Protein AF-0000000074029500 (afdb_homodimer)

Secondary structure (DSSP, 8-state):
-HHHHHHHHHHHHHHHHHHH-S-EEEEEEETTEEEEEEE--EEETTEEEEEE-SSSHHHHHHHH--EEEEEEEEEEEEE--SSGGG-EEEEEEEEEEEEEEEE-SHHHHHHHHHHHHHHHHS-S-----HHHHHH-EEEEEEEEEEEEEE-/-HHHHHHHHHHHHHHHHHHH-S-EEEEEEETTEEEEEEE--EEETTEEEEEE-SSSHHHHHHHH--EEEEEEEEEEEEE--SSGGG-EEEEEEEEEEEEEEEE-SHHHHHHHHHHHHHHHHS-------HHHHHH-EEEEEEEEEEEEEE-

Structure (mmCIF, N/CA/C/O backbone):
data_AF-0000000074029500-model_v1
#
loop_
_entity.id
_entity.type
_entity.pdbx_description
1 polymer "Nitroimidazol reductase NimA, pyridoxamine 5'-phosphate oxidase superfamily"
#
loop_
_atom_site.group_PDB
_atom_site.id
_atom_site.type_symbol
_atom_site.label_atom_id
_atom_site.label_alt_id
_atom_site.label_comp_id
_atom_site.label_asym_id
_atom_site.label_entity_id
_atom_site.label_seq_id
_atom_site.pdbx_PDB_ins_code
_atom_site.Cartn_x
_atom_site.Cartn_y
_atom_site.Cartn_z
_atom_site.occupancy
_atom_site.B_iso_or_equiv
_atom_site.auth_seq_id
_atom_site.auth_comp_id
_atom_site.auth_asym_id
_atom_site.auth_atom_id
_atom_site.pdbx_PDB_model_num
ATOM 1 N N . MET A 1 1 ? -32.656 -2.104 10.242 1 46.16 1 MET A N 1
ATOM 2 C CA . MET A 1 1 ? -31.953 -2.264 11.516 1 46.16 1 MET A CA 1
ATOM 3 C C . MET A 1 1 ? -30.656 -3.047 11.328 1 46.16 1 MET A C 1
ATOM 5 O O . MET A 1 1 ? -29.594 -2.617 11.789 1 46.16 1 MET A O 1
ATOM 9 N N . ARG A 1 2 ? -30.578 -4.234 10.617 1 54.16 2 ARG A N 1
ATOM 10 C CA . ARG A 1 2 ? -29.438 -5.109 10.375 1 54.16 2 ARG A CA 1
ATOM 11 C C . ARG A 1 2 ? -28.391 -4.426 9.508 1 54.16 2 ARG A C 1
ATOM 13 O O . ARG A 1 2 ? -27.188 -4.496 9.789 1 54.16 2 ARG A O 1
ATOM 20 N N . ARG A 1 3 ? -28.953 -3.521 8.711 1 64.31 3 ARG A N 1
ATOM 21 C CA . ARG A 1 3 ? -28.047 -2.816 7.801 1 64.31 3 ARG A CA 1
ATOM 22 C C . ARG A 1 3 ? -27.312 -1.697 8.523 1 64.31 3 ARG A C 1
ATOM 24 O O . ARG A 1 3 ? -26.109 -1.501 8.312 1 64.31 3 ARG A O 1
ATOM 31 N N . LYS A 1 4 ? -28.047 -0.936 9.312 1 66.75 4 LYS A N 1
ATOM 32 C CA . LYS A 1 4 ? -27.438 0.149 10.078 1 66.75 4 LYS A CA 1
ATOM 33 C C . LYS A 1 4 ? -26.375 -0.385 11.039 1 66.75 4 LYS A C 1
ATOM 35 O O . 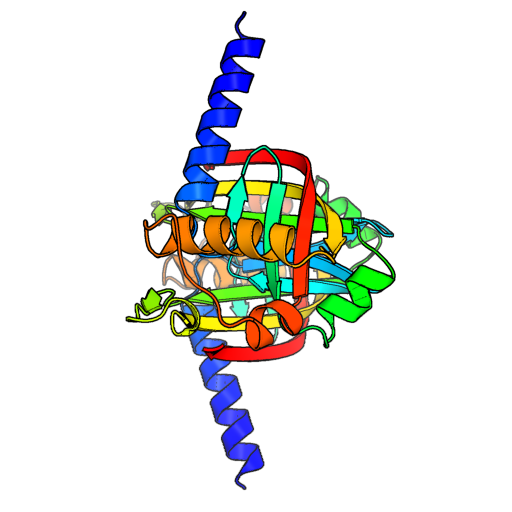LYS A 1 4 ? -25.328 0.225 11.219 1 66.75 4 LYS A O 1
ATOM 40 N N . ASP A 1 5 ? -26.766 -1.421 11.656 1 68.38 5 ASP A N 1
ATOM 41 C CA . ASP A 1 5 ? -25.828 -2.062 12.57 1 68.38 5 ASP A CA 1
ATOM 42 C C . ASP A 1 5 ? -24.562 -2.52 11.852 1 68.38 5 ASP A C 1
ATOM 44 O O . ASP A 1 5 ? -23.453 -2.387 12.375 1 68.38 5 ASP A O 1
ATOM 48 N N . ARG A 1 6 ? -24.766 -3.104 10.711 1 70.94 6 ARG A N 1
ATOM 49 C CA . ARG A 1 6 ? -23.625 -3.547 9.906 1 70.94 6 ARG A CA 1
ATOM 50 C C . ARG A 1 6 ? -22.75 -2.365 9.492 1 70.94 6 ARG A C 1
ATOM 52 O O . ARG A 1 6 ? -21.531 -2.459 9.508 1 70.94 6 ARG A O 1
ATOM 59 N N . GLU A 1 7 ? -23.406 -1.242 9.227 1 73.44 7 GLU A N 1
ATOM 60 C CA . GLU A 1 7 ? -22.672 -0.035 8.828 1 73.44 7 GLU A CA 1
ATOM 61 C C . GLU A 1 7 ? -21.891 0.541 10 1 73.44 7 GLU A C 1
ATOM 63 O O . GLU A 1 7 ? -20.766 1.009 9.82 1 73.44 7 GLU A O 1
ATOM 68 N N . LEU A 1 8 ? -22.562 0.587 11.102 1 74.31 8 LEU A N 1
ATOM 69 C CA . LEU A 1 8 ? -21.875 1.088 12.289 1 74.31 8 LEU A CA 1
ATOM 70 C C . LEU A 1 8 ? -20.688 0.193 12.656 1 74.31 8 LEU A C 1
ATOM 72 O O . LEU A 1 8 ? -19.641 0.685 13.055 1 74.31 8 LEU A O 1
ATOM 76 N N . LYS A 1 9 ? -20.938 -1.075 12.578 1 79.31 9 LYS A N 1
ATOM 77 C CA . LYS A 1 9 ? -19.859 -2.021 12.867 1 79.31 9 LYS A CA 1
ATOM 78 C C . LYS A 1 9 ? -18.703 -1.856 11.891 1 79.31 9 LYS A C 1
ATOM 80 O O . LYS A 1 9 ? -17.531 -1.907 12.281 1 79.31 9 LYS A O 1
ATOM 85 N N . GLU A 1 10 ? -19.125 -1.51 10.773 1 85.38 10 GLU A N 1
ATOM 86 C CA . GLU A 1 10 ? -18.078 -1.312 9.766 1 85.38 10 GLU A CA 1
ATOM 87 C C . GLU A 1 10 ? -17.312 -0.023 10.016 1 85.38 10 GLU A C 1
ATOM 89 O O . GLU A 1 10 ? -16.078 0.007 9.875 1 85.38 10 GLU A O 1
ATOM 94 N N . ALA A 1 11 ? -18.016 1.011 10.43 1 90 11 ALA A N 1
ATOM 95 C CA . ALA A 1 11 ? -17.359 2.281 10.727 1 90 11 ALA A CA 1
ATOM 96 C C . ALA A 1 11 ? -16.391 2.139 11.898 1 90 11 ALA A C 1
ATOM 98 O O . ALA A 1 11 ? -15.289 2.695 11.875 1 90 11 ALA A O 1
ATOM 99 N N . SER A 1 12 ? -16.828 1.436 12.875 1 93.06 12 SER A N 1
ATOM 100 C CA . SER A 1 12 ? -15.984 1.201 14.039 1 93.06 12 SER A CA 1
ATOM 101 C C . SER A 1 12 ? -14.75 0.384 13.672 1 93.06 12 SER A C 1
ATOM 103 O O . SER A 1 12 ? -13.648 0.645 14.172 1 93.06 12 SER A O 1
ATOM 105 N N . GLU A 1 13 ? -14.938 -0.573 12.859 1 94.88 13 GLU A N 1
ATOM 106 C CA . GLU A 1 13 ? -13.828 -1.41 12.406 1 94.88 13 GLU A CA 1
ATOM 107 C C . GLU A 1 13 ? -12.828 -0.604 11.586 1 94.88 13 GLU A C 1
ATOM 109 O O . GLU A 1 13 ? -11.617 -0.735 11.766 1 94.88 13 GLU A O 1
ATOM 114 N N . ILE A 1 14 ? -13.344 0.242 10.766 1 96.69 14 ILE A N 1
ATOM 115 C CA . ILE A 1 14 ? -12.5 1.099 9.938 1 96.69 14 ILE A CA 1
ATOM 116 C C . ILE A 1 14 ? -11.648 1.996 10.828 1 96.69 14 ILE A C 1
ATOM 118 O O . ILE A 1 14 ? -10.43 2.086 10.641 1 96.69 14 ILE A O 1
ATOM 122 N N . LYS A 1 15 ? -12.289 2.57 11.773 1 96.25 15 LYS A N 1
ATOM 123 C CA . LYS A 1 15 ? -11.562 3.445 12.695 1 96.25 15 LYS A CA 1
ATOM 124 C C . LYS A 1 15 ? -10.5 2.668 13.469 1 96.25 15 LYS A C 1
ATOM 126 O O . LYS A 1 15 ? -9.375 3.145 13.641 1 96.25 15 LYS A O 1
ATOM 131 N N . ALA A 1 16 ? -10.82 1.508 13.922 1 96.69 16 ALA A N 1
ATOM 132 C CA . ALA A 1 16 ? -9.891 0.684 14.688 1 96.69 16 ALA A CA 1
ATOM 133 C C . ALA A 1 16 ? -8.656 0.332 13.859 1 96.69 16 ALA A C 1
ATOM 135 O O . ALA A 1 16 ? -7.531 0.39 14.352 1 96.69 16 ALA A O 1
ATOM 136 N N . ILE A 1 17 ? -8.891 0.015 12.609 1 97.81 17 ILE A N 1
ATOM 137 C CA . ILE A 1 17 ? -7.789 -0.353 11.719 1 97.81 17 ILE A CA 1
ATOM 138 C C . ILE A 1 17 ? -6.906 0.864 11.461 1 97.81 17 ILE A C 1
ATOM 140 O O . ILE A 1 17 ? -5.68 0.781 11.562 1 97.81 17 ILE A O 1
ATOM 144 N N . LEU A 1 18 ? -7.539 2.006 11.172 1 97.94 18 LEU A N 1
ATOM 145 C CA . LEU A 1 18 ? -6.781 3.213 10.852 1 97.94 18 LEU A CA 1
ATOM 146 C C . LEU A 1 18 ? -6.027 3.721 12.078 1 97.94 18 LEU A C 1
ATOM 148 O O . LEU A 1 18 ? -4.93 4.27 11.953 1 97.94 18 LEU A O 1
ATOM 152 N N . ASP A 1 19 ? -6.586 3.516 13.25 1 96.31 19 ASP A N 1
ATOM 153 C CA . ASP A 1 19 ? -5.922 3.924 14.484 1 96.31 19 ASP A CA 1
ATOM 154 C C . ASP A 1 19 ? -4.695 3.059 14.758 1 96.31 19 ASP A C 1
ATOM 156 O O . ASP A 1 19 ? -3.68 3.553 15.25 1 96.31 19 ASP A O 1
ATOM 160 N N . LYS A 1 20 ? -4.77 1.853 14.414 1 96.69 20 LYS A N 1
ATOM 161 C CA . LYS A 1 20 ? -3.721 0.89 14.734 1 96.69 20 LYS A CA 1
ATOM 162 C C . LYS A 1 20 ? -2.631 0.887 13.672 1 96.69 20 LYS A C 1
ATOM 164 O O . LYS A 1 20 ? -1.46 0.646 13.977 1 96.69 20 LYS A O 1
ATOM 169 N N . ALA A 1 21 ? -2.975 1.138 12.445 1 97.75 21 ALA A N 1
ATOM 170 C CA . ALA A 1 21 ? -2.027 1.05 11.336 1 97.75 21 ALA A CA 1
ATOM 171 C C . ALA A 1 21 ? -0.92 2.09 11.477 1 97.75 21 ALA A C 1
ATOM 173 O O . ALA A 1 21 ? -1.19 3.26 11.758 1 97.75 21 ALA A O 1
ATOM 174 N N . MET A 1 22 ? 0.296 1.693 11.188 1 96.31 22 MET A N 1
ATOM 175 C CA . MET A 1 22 ? 1.436 2.598 11.312 1 96.31 22 MET A CA 1
ATOM 176 C C . MET A 1 22 ? 1.687 3.348 10.016 1 96.31 22 MET A C 1
ATOM 178 O O . MET A 1 22 ? 2.193 4.469 10.023 1 96.31 22 MET A O 1
ATOM 182 N N . ILE A 1 23 ? 1.336 2.656 8.93 1 97.44 23 ILE A N 1
ATOM 183 C CA . ILE A 1 23 ? 1.628 3.203 7.605 1 97.44 23 ILE A CA 1
ATOM 184 C C . ILE A 1 23 ? 0.37 3.162 6.742 1 97.44 23 ILE A C 1
ATOM 186 O O . ILE A 1 23 ? -0.41 2.209 6.812 1 97.44 23 ILE A O 1
ATOM 190 N N . LEU A 1 24 ? 0.138 4.191 6.039 1 98.56 24 LEU A N 1
ATOM 191 C CA . LEU A 1 24 ? -0.856 4.254 4.973 1 98.56 24 LEU A CA 1
ATOM 192 C C . LEU A 1 24 ? -0.185 4.324 3.605 1 98.56 24 LEU A C 1
ATOM 194 O O . LEU A 1 24 ? 0.738 5.117 3.402 1 98.56 24 LEU A O 1
ATOM 198 N N . ARG A 1 25 ? -0.537 3.469 2.705 1 98.75 25 ARG A N 1
ATOM 199 C CA . ARG A 1 25 ? -0.071 3.582 1.326 1 98.75 25 ARG A CA 1
ATOM 200 C C . ARG A 1 25 ? -1.071 4.352 0.471 1 98.75 25 ARG A C 1
ATOM 202 O O . ARG A 1 25 ? -2.273 4.086 0.522 1 98.75 25 ARG A O 1
ATOM 209 N N . ILE A 1 26 ? -0.576 5.277 -0.275 1 98.88 26 ILE A N 1
ATOM 210 C CA . ILE A 1 26 ? -1.457 5.965 -1.213 1 98.88 26 ILE A CA 1
ATOM 211 C C . ILE A 1 26 ? -1.043 5.633 -2.645 1 98.88 26 ILE A C 1
ATOM 213 O O . ILE A 1 26 ? 0.145 5.477 -2.934 1 98.88 26 ILE A O 1
ATOM 217 N N . ALA A 1 27 ? -1.992 5.5 -3.502 1 98.88 27 ALA A N 1
ATOM 218 C CA . ALA A 1 27 ? -1.797 5.297 -4.934 1 98.88 27 ALA A CA 1
ATOM 219 C C . ALA A 1 27 ? -2.291 6.5 -5.73 1 98.88 27 ALA A C 1
ATOM 221 O O . ALA A 1 27 ? -3.355 7.051 -5.438 1 98.88 27 ALA A O 1
ATOM 222 N N . LEU A 1 28 ? -1.512 6.922 -6.656 1 98.75 28 LEU A N 1
ATOM 223 C CA . LEU A 1 28 ? -1.795 8.031 -7.562 1 98.75 28 LEU A CA 1
ATOM 224 C C . LEU A 1 28 ? -1.673 7.582 -9.016 1 98.75 28 LEU A C 1
ATOM 226 O O . LEU A 1 28 ? -1.124 6.516 -9.297 1 98.75 28 LEU A O 1
ATOM 230 N N . CYS A 1 29 ? -2.25 8.391 -9.938 1 98.25 29 CYS A N 1
ATOM 231 C CA . CYS A 1 29 ? -2.117 8.117 -11.359 1 98.25 29 CYS A CA 1
ATOM 232 C C . CYS A 1 29 ? -1.302 9.203 -12.055 1 98.25 29 CYS A C 1
ATOM 234 O O . CYS A 1 29 ? -1.635 10.383 -11.969 1 98.25 29 CYS A O 1
ATOM 236 N N . ASP A 1 30 ? -0.21 8.828 -12.562 1 96.75 30 ASP A N 1
ATOM 237 C CA . ASP A 1 30 ? 0.503 9.617 -13.562 1 96.75 30 ASP A CA 1
ATOM 238 C C . ASP A 1 30 ? 0.108 9.203 -14.977 1 96.75 30 ASP A C 1
ATOM 240 O O . ASP A 1 30 ? 0.802 8.406 -15.609 1 96.75 30 ASP A O 1
ATOM 244 N N . GLU A 1 31 ? -1.022 9.758 -15.438 1 95.31 31 GLU A N 1
ATOM 245 C CA . GLU A 1 31 ? -1.658 9.25 -16.641 1 95.31 31 GLU A CA 1
ATOM 246 C C . GLU A 1 31 ? -1.959 7.758 -16.516 1 95.31 31 GLU A C 1
ATOM 248 O O . GLU A 1 31 ? -2.689 7.336 -15.625 1 95.31 31 GLU A O 1
ATOM 253 N N . GLU A 1 32 ? -1.246 6.961 -17.312 1 96.31 32 GLU A N 1
ATOM 254 C CA . GLU A 1 32 ? -1.549 5.531 -17.281 1 96.31 32 GLU A CA 1
ATOM 255 C C . GLU A 1 32 ? -0.63 4.793 -16.312 1 96.31 32 GLU A C 1
ATOM 257 O O . GLU A 1 32 ? -0.78 3.586 -16.109 1 96.31 32 GLU A O 1
ATOM 262 N N . ARG A 1 33 ? 0.264 5.496 -15.719 1 97.5 33 ARG A N 1
ATOM 263 C CA . ARG A 1 33 ? 1.254 4.879 -14.844 1 97.5 33 ARG A CA 1
ATOM 264 C C . ARG A 1 33 ? 0.898 5.094 -13.375 1 97.5 33 ARG A C 1
ATOM 266 O O . ARG A 1 33 ? 0.917 6.227 -12.883 1 97.5 33 ARG A O 1
ATOM 273 N N . PRO A 1 34 ? 0.63 3.982 -12.695 1 98.69 34 PRO A N 1
ATOM 274 C CA . PRO A 1 34 ? 0.355 4.133 -11.266 1 98.69 34 PRO A CA 1
ATOM 275 C C . PRO A 1 34 ? 1.605 4.465 -10.453 1 98.69 34 PRO A C 1
ATOM 277 O O . PRO A 1 34 ? 2.723 4.172 -10.883 1 98.69 34 PRO A O 1
ATOM 280 N N . TYR A 1 35 ? 1.427 5.152 -9.414 1 98.5 35 TYR A N 1
ATOM 281 C CA . TYR A 1 35 ? 2.453 5.516 -8.445 1 98.5 35 TYR A CA 1
ATOM 282 C C . TYR A 1 35 ? 1.986 5.219 -7.023 1 98.5 35 TYR A C 1
ATOM 284 O O . TYR A 1 35 ? 0.835 5.488 -6.672 1 98.5 35 TYR A O 1
ATOM 292 N N . ILE A 1 36 ? 2.785 4.609 -6.211 1 98.75 36 ILE A N 1
ATOM 293 C CA . ILE A 1 36 ? 2.408 4.227 -4.852 1 98.75 36 ILE A CA 1
ATOM 294 C C . ILE A 1 36 ? 3.502 4.648 -3.875 1 98.75 36 ILE A C 1
ATOM 296 O O . ILE A 1 36 ? 4.691 4.488 -4.16 1 98.75 36 ILE A O 1
ATOM 300 N N . VAL A 1 37 ? 3.148 5.18 -2.723 1 97.62 37 VAL A N 1
ATOM 301 C CA . VAL A 1 37 ? 4.121 5.621 -1.726 1 97.62 37 VAL A CA 1
ATOM 302 C C . VAL A 1 37 ? 3.559 5.398 -0.323 1 97.62 37 VAL A C 1
ATOM 304 O O . VAL A 1 37 ? 2.385 5.676 -0.067 1 97.62 37 VAL A O 1
ATOM 307 N N . PRO A 1 38 ? 4.305 4.836 0.553 1 97.88 38 PRO A N 1
ATOM 308 C CA . PRO A 1 38 ? 3.898 4.738 1.956 1 97.88 38 PRO A CA 1
ATOM 309 C C . PRO A 1 38 ? 4.109 6.043 2.723 1 97.88 38 PRO A C 1
ATOM 311 O O . PRO A 1 38 ? 5.094 6.75 2.486 1 97.88 38 PRO A O 1
ATOM 314 N N . MET A 1 39 ? 3.166 6.371 3.646 1 97.31 39 MET A N 1
ATOM 315 C CA . MET A 1 39 ? 3.25 7.613 4.41 1 97.31 39 MET A CA 1
ATOM 316 C C . MET A 1 39 ? 2.697 7.422 5.82 1 97.31 39 MET A C 1
ATOM 318 O O . MET A 1 39 ? 1.833 6.574 6.043 1 97.31 39 MET A O 1
ATOM 322 N N . ASN A 1 40 ? 3.248 8.219 6.715 1 96.31 40 ASN A N 1
ATOM 323 C CA . ASN A 1 40 ? 2.5 8.43 7.949 1 96.31 40 ASN A CA 1
ATOM 324 C C . ASN A 1 40 ? 1.223 9.227 7.703 1 96.31 40 ASN A C 1
ATOM 326 O O . ASN A 1 40 ? 1.119 9.953 6.711 1 96.31 40 ASN A O 1
ATOM 330 N N . PHE A 1 41 ? 0.276 9.07 8.656 1 98.06 41 PHE A N 1
ATOM 331 C CA . PHE A 1 41 ? -0.997 9.727 8.383 1 98.06 41 PHE A CA 1
ATOM 332 C C . PHE A 1 41 ? -1.769 9.969 9.68 1 98.06 41 PHE A C 1
ATOM 334 O O . PHE A 1 41 ? -1.431 9.406 10.727 1 98.06 41 PHE A O 1
ATOM 341 N N . GLY A 1 42 ? -2.676 10.844 9.602 1 97.94 42 GLY A N 1
ATOM 342 C CA . GLY A 1 42 ? -3.746 11 10.578 1 97.94 42 GLY A CA 1
ATOM 343 C C . GLY A 1 42 ? -5.125 10.805 9.977 1 97.94 42 GLY A C 1
ATOM 344 O O . GLY A 1 42 ? -5.316 10.969 8.773 1 97.94 42 GLY A O 1
ATOM 345 N N . TYR A 1 43 ? -6.031 10.398 10.805 1 98.31 43 TYR A N 1
ATOM 346 C CA . TYR A 1 43 ? -7.418 10.211 10.398 1 98.31 43 TYR A CA 1
ATOM 347 C C . TYR A 1 43 ? -8.367 10.898 11.367 1 98.31 43 TYR A C 1
ATOM 349 O O . TYR A 1 43 ? -8.266 10.711 12.578 1 98.31 43 TYR A O 1
ATOM 357 N N . LYS A 1 44 ? -9.203 11.68 10.75 1 96.94 44 LYS A N 1
ATOM 358 C CA . LYS A 1 44 ? -10.203 12.336 11.578 1 96.94 44 LYS A CA 1
ATOM 359 C C . LYS A 1 44 ? -11.438 12.703 10.758 1 96.94 44 LYS A C 1
ATOM 361 O O . LYS A 1 44 ? -11.328 13.344 9.711 1 96.94 44 LYS A O 1
ATOM 366 N N . GLU A 1 45 ? -12.555 12.297 11.203 1 94.56 45 GLU A N 1
ATOM 367 C CA . GLU A 1 45 ? -13.852 12.719 10.68 1 94.56 45 GLU A CA 1
ATOM 368 C C . GLU A 1 45 ? -13.906 12.547 9.164 1 94.56 45 GLU A C 1
ATOM 370 O O . GLU A 1 45 ? -14.258 13.484 8.445 1 94.56 45 GLU A O 1
ATOM 375 N N . GLY A 1 46 ? -13.539 11.398 8.641 1 96.75 46 GLY A N 1
ATOM 376 C CA . GLY A 1 46 ? -13.703 11.078 7.23 1 96.75 46 GLY A CA 1
ATOM 377 C C . GLY A 1 46 ? -12.602 11.633 6.355 1 96.75 46 GLY A C 1
ATOM 378 O O . GLY A 1 46 ? -12.711 11.633 5.125 1 96.75 46 GLY A O 1
ATOM 379 N N . ASN A 1 47 ? -11.539 12.148 7.051 1 98.56 47 ASN A N 1
ATOM 380 C CA . ASN A 1 47 ? -10.414 12.711 6.309 1 98.56 47 ASN A CA 1
ATOM 381 C C . ASN A 1 47 ? -9.094 12.055 6.707 1 98.56 47 ASN A C 1
ATOM 383 O O . ASN A 1 47 ? -8.867 11.773 7.883 1 98.56 47 ASN A O 1
ATOM 387 N N . ILE A 1 48 ? -8.305 11.891 5.695 1 98.81 48 ILE A N 1
ATOM 388 C CA . ILE A 1 48 ? -6.918 11.492 5.918 1 98.81 48 ILE A CA 1
ATOM 389 C C . ILE A 1 48 ? -6 12.703 5.773 1 98.81 48 ILE A C 1
ATOM 391 O O . ILE A 1 48 ? -6.168 13.516 4.859 1 98.81 48 ILE A O 1
ATOM 395 N N . TYR A 1 49 ? -5.082 12.836 6.684 1 98.75 49 TYR A N 1
ATOM 396 C CA . TYR A 1 49 ? -4.105 13.914 6.645 1 98.75 49 TYR A CA 1
ATOM 397 C C . TYR A 1 49 ? -2.691 13.367 6.48 1 98.75 49 TYR A C 1
ATOM 399 O O . TYR A 1 49 ? -2.289 12.445 7.199 1 98.75 49 TYR A O 1
ATOM 407 N N . LEU A 1 50 ? -1.99 13.984 5.527 1 98.38 50 LEU A N 1
ATOM 408 C CA . LEU A 1 50 ? -0.613 13.617 5.223 1 98.38 50 LEU A CA 1
ATOM 409 C C . LEU A 1 50 ? 0.293 14.844 5.215 1 98.38 50 LEU A C 1
ATOM 411 O O . LEU A 1 50 ? -0.145 15.938 4.863 1 98.38 50 LEU A O 1
ATOM 415 N N . HIS A 1 51 ? 1.522 14.617 5.543 1 96.31 51 HIS A N 1
ATOM 416 C CA . HIS A 1 51 ? 2.492 15.703 5.449 1 96.31 51 HIS A CA 1
ATOM 417 C C . HIS A 1 51 ? 3.643 15.336 4.52 1 96.31 51 HIS A C 1
ATOM 419 O O . HIS A 1 51 ? 3.979 14.156 4.375 1 96.31 51 HIS A O 1
ATOM 425 N N . SER A 1 52 ? 4.188 16.328 3.879 1 95.75 52 SER A N 1
ATOM 426 C CA . SER A 1 52 ? 5.301 16.125 2.961 1 95.75 52 SER A CA 1
ATOM 427 C C . SER A 1 52 ? 6.062 17.422 2.711 1 95.75 52 SER A C 1
ATOM 429 O O . SER A 1 52 ? 5.629 18.484 3.141 1 95.75 52 SER A O 1
ATOM 431 N N . ALA A 1 53 ? 7.281 17.219 2.104 1 94.69 53 ALA A N 1
ATOM 432 C CA . ALA A 1 53 ? 7.898 18.391 1.492 1 94.69 53 ALA A CA 1
ATOM 433 C C . ALA A 1 53 ? 7.008 18.969 0.4 1 94.69 53 ALA A C 1
ATOM 435 O O . ALA A 1 53 ? 6.207 18.25 -0.204 1 94.69 53 ALA A O 1
ATOM 436 N N . PRO A 1 54 ? 7.148 20.188 0.127 1 95.69 54 PRO A N 1
ATOM 437 C CA . PRO A 1 54 ? 6.254 20.859 -0.829 1 95.69 54 PRO A CA 1
ATOM 438 C C . PRO A 1 54 ? 6.652 20.594 -2.281 1 95.69 54 PRO A C 1
ATOM 440 O O . PRO A 1 54 ? 6.023 21.125 -3.199 1 95.69 54 PRO A O 1
ATOM 443 N N . VAL A 1 55 ? 7.703 19.781 -2.457 1 95.75 55 VAL A N 1
ATOM 444 C CA . VAL A 1 55 ? 8.195 19.438 -3.791 1 95.75 55 VAL A CA 1
ATOM 445 C C . VAL A 1 55 ? 8.367 17.922 -3.91 1 95.75 55 VAL A C 1
ATOM 447 O O . VAL A 1 55 ? 8.508 17.234 -2.902 1 95.75 55 VAL A O 1
ATOM 450 N N . GLY A 1 56 ? 8.328 17.531 -5.215 1 96 56 GLY A N 1
ATOM 451 C CA . GLY A 1 56 ? 8.516 16.109 -5.453 1 96 56 GLY A CA 1
ATOM 452 C C . GLY A 1 56 ? 7.438 15.5 -6.324 1 96 56 GLY A C 1
ATOM 453 O O . GLY A 1 56 ? 6.449 16.156 -6.648 1 96 56 GLY A O 1
ATOM 454 N N . ARG A 1 57 ? 7.582 14.258 -6.523 1 95.62 57 ARG A N 1
ATOM 455 C CA . ARG A 1 57 ? 6.742 13.57 -7.5 1 95.62 57 ARG A CA 1
ATOM 456 C C . ARG A 1 57 ? 5.293 13.523 -7.039 1 95.62 57 ARG A C 1
ATOM 458 O O . ARG A 1 57 ? 4.379 13.812 -7.812 1 95.62 57 ARG A O 1
ATOM 465 N N . LYS A 1 58 ? 5.047 13.141 -5.793 1 96.56 58 LYS A N 1
ATOM 466 C CA . LYS A 1 58 ? 3.662 13.016 -5.34 1 96.56 58 LYS A CA 1
ATOM 467 C C . LYS A 1 58 ? 2.959 14.375 -5.336 1 96.56 58 LYS A C 1
ATOM 469 O O . LYS A 1 58 ? 1.773 14.461 -5.664 1 96.56 58 LYS A O 1
ATOM 474 N N . ILE A 1 59 ? 3.664 15.414 -5 1 97.25 59 ILE A N 1
ATOM 475 C CA . ILE A 1 59 ? 3.102 16.766 -4.977 1 97.25 59 ILE A CA 1
ATOM 476 C C . ILE A 1 59 ? 2.736 17.188 -6.395 1 97.25 59 ILE A C 1
ATOM 478 O O . ILE A 1 59 ? 1.633 17.688 -6.637 1 97.25 59 ILE A O 1
ATOM 482 N N . ASN A 1 60 ? 3.668 16.984 -7.301 1 97.56 60 ASN A N 1
ATOM 483 C CA . ASN A 1 60 ? 3.42 17.344 -8.695 1 97.56 60 ASN A CA 1
ATOM 484 C C . ASN A 1 60 ? 2.221 16.578 -9.258 1 97.56 60 ASN A C 1
ATOM 486 O O . ASN A 1 60 ? 1.387 17.156 -9.961 1 97.56 60 ASN A O 1
ATOM 490 N N . LEU A 1 61 ? 2.133 15.328 -8.938 1 97.94 61 LEU A N 1
ATOM 491 C CA . LEU A 1 61 ? 1.036 14.492 -9.414 1 97.94 61 LEU A CA 1
ATOM 492 C C . LEU A 1 61 ? -0.3 14.977 -8.867 1 97.94 61 LEU A C 1
ATOM 494 O O . LEU A 1 61 ? -1.282 15.078 -9.602 1 97.94 61 LEU A O 1
ATOM 498 N N . LEU A 1 62 ? -0.317 15.289 -7.586 1 98 62 LEU A N 1
ATOM 499 C CA . LEU A 1 62 ? -1.558 15.672 -6.918 1 98 62 LEU A CA 1
ATOM 500 C C . LEU A 1 62 ? -2.068 17.016 -7.445 1 98 62 LEU A C 1
ATOM 502 O O . LEU A 1 62 ? -3.264 17.297 -7.359 1 98 62 LEU A O 1
ATOM 506 N N . ARG A 1 63 ? -1.172 17.828 -8 1 97 63 ARG A N 1
ATOM 507 C CA . ARG A 1 63 ? -1.562 19.109 -8.57 1 97 63 ARG A CA 1
ATOM 508 C C . ARG A 1 63 ? -2.289 18.922 -9.898 1 97 63 ARG A C 1
ATOM 510 O O . ARG A 1 63 ? -3.086 19.766 -10.305 1 97 63 ARG A O 1
ATOM 517 N N . THR A 1 64 ? -2.086 17.781 -10.555 1 96.94 64 THR A N 1
ATOM 518 C CA . THR A 1 64 ? -2.672 17.531 -11.867 1 96.94 64 THR A CA 1
ATOM 519 C C . THR A 1 64 ? -3.84 16.562 -11.766 1 96.94 64 THR A C 1
ATOM 521 O O . THR A 1 64 ? -4.809 16.656 -12.516 1 96.94 64 THR A O 1
ATOM 524 N N . ASN A 1 65 ? -3.793 15.594 -10.93 1 98.31 65 ASN A N 1
ATOM 525 C CA . ASN A 1 65 ? -4.797 14.578 -10.633 1 98.31 65 ASN A CA 1
ATOM 526 C C . ASN A 1 65 ? -4.898 14.312 -9.133 1 98.31 65 ASN A C 1
ATOM 528 O O . ASN A 1 65 ? -4.047 13.633 -8.562 1 98.31 65 ASN A O 1
ATOM 532 N N . ASN A 1 66 ? -5.996 14.805 -8.539 1 98.56 66 ASN A N 1
ATOM 533 C CA . ASN A 1 66 ? -6.066 14.766 -7.086 1 98.56 66 ASN A CA 1
ATOM 534 C C . ASN A 1 66 ? -6.82 13.531 -6.594 1 98.56 66 ASN A C 1
ATOM 536 O O . ASN A 1 66 ? -7.262 13.492 -5.445 1 98.56 66 ASN A O 1
ATOM 540 N N . ASN A 1 67 ? -7.07 12.547 -7.512 1 98.81 67 ASN A N 1
ATOM 541 C CA . ASN A 1 67 ? -7.613 11.25 -7.121 1 98.81 67 ASN A CA 1
ATOM 542 C C . ASN A 1 67 ? -6.598 10.43 -6.332 1 98.81 67 ASN A C 1
ATOM 544 O O . ASN A 1 67 ? -5.461 10.25 -6.773 1 98.81 67 ASN A O 1
ATOM 548 N N . VAL A 1 68 ? -7.02 9.945 -5.211 1 98.88 68 VAL A N 1
ATOM 549 C CA . VAL A 1 68 ? -6.117 9.188 -4.348 1 98.88 68 VAL A CA 1
ATOM 550 C C . VAL A 1 68 ? -6.801 7.902 -3.891 1 98.88 68 VAL A C 1
ATOM 552 O O . VAL A 1 68 ? -7.926 7.938 -3.385 1 98.88 68 VAL A O 1
ATOM 555 N N . ALA A 1 69 ? -6.234 6.773 -4.117 1 98.94 69 ALA A N 1
ATOM 556 C CA . ALA A 1 69 ? -6.598 5.547 -3.41 1 98.94 69 ALA A CA 1
ATOM 557 C C . ALA A 1 69 ? -5.66 5.297 -2.23 1 98.94 69 ALA A C 1
ATOM 559 O O . ALA A 1 69 ? -4.508 5.73 -2.244 1 98.94 69 ALA A O 1
ATOM 560 N N . PHE A 1 70 ? -6.148 4.609 -1.214 1 98.88 70 PHE A N 1
ATOM 561 C CA . PHE A 1 70 ? -5.301 4.375 -0.053 1 98.88 70 PHE A CA 1
ATOM 562 C C . PHE A 1 70 ? -5.574 3 0.548 1 98.88 70 PHE A C 1
ATOM 564 O O . PHE A 1 70 ? -6.637 2.418 0.319 1 98.88 70 PHE A O 1
ATOM 571 N N . GLU A 1 71 ? -4.629 2.479 1.248 1 98.81 71 GLU A N 1
ATOM 572 C CA . GLU A 1 71 ? -4.688 1.158 1.868 1 98.81 71 GLU A CA 1
ATOM 573 C C . GLU A 1 71 ? -3.895 1.128 3.174 1 98.81 71 GLU A C 1
ATOM 575 O O . GLU A 1 71 ? -2.812 1.712 3.264 1 98.81 71 GLU A O 1
ATOM 580 N N . ALA A 1 72 ? -4.438 0.564 4.191 1 98.56 72 ALA A N 1
ATOM 581 C CA . ALA A 1 72 ? -3.76 0.229 5.441 1 98.56 72 ALA A CA 1
ATOM 582 C C . ALA A 1 72 ? -4.137 -1.175 5.91 1 98.56 72 ALA A C 1
ATOM 584 O O . ALA A 1 72 ? -5.258 -1.633 5.684 1 98.56 72 ALA A O 1
ATOM 585 N N . ASP A 1 73 ? -3.223 -1.851 6.539 1 97.75 73 ASP A N 1
ATOM 586 C CA . ASP A 1 73 ? -3.512 -3.176 7.082 1 97.75 73 ASP A CA 1
ATOM 587 C C . ASP A 1 73 ? -2.838 -3.373 8.438 1 97.75 73 ASP A C 1
ATOM 589 O O . ASP A 1 73 ? -1.858 -2.697 8.758 1 97.75 73 ASP A O 1
ATOM 593 N N . VAL A 1 74 ? -3.451 -4.207 9.266 1 97.56 74 VAL A N 1
ATOM 594 C CA . VAL A 1 74 ? -2.953 -4.523 10.602 1 97.56 74 VAL A CA 1
ATOM 595 C C . VAL A 1 74 ? -3.168 -6.004 10.898 1 97.56 74 VAL A C 1
ATOM 597 O O . VAL A 1 74 ? -3.92 -6.68 10.195 1 97.56 74 VAL A O 1
ATOM 600 N N . ASP A 1 75 ? -2.461 -6.52 11.898 1 96.88 75 ASP A N 1
ATOM 601 C CA . ASP A 1 75 ? -2.639 -7.852 12.469 1 96.88 75 ASP A CA 1
ATOM 602 C C . ASP A 1 75 ? -2.404 -8.938 11.414 1 96.88 75 ASP A C 1
ATOM 604 O O . ASP A 1 75 ? -3.199 -9.867 11.289 1 96.88 75 ASP A O 1
ATOM 608 N N . VAL A 1 76 ? -1.368 -8.727 10.602 1 95.56 76 VAL A N 1
ATOM 609 C CA . VAL A 1 76 ? -1.031 -9.664 9.539 1 95.56 76 VAL A CA 1
ATOM 610 C C . VAL A 1 76 ? -0.344 -10.891 10.133 1 95.56 76 VAL A C 1
ATOM 612 O O . VAL A 1 76 ? 0.661 -10.766 10.844 1 95.56 76 VAL A O 1
ATOM 615 N N . GLU A 1 77 ? -0.932 -12.039 9.836 1 94.88 77 GLU A N 1
ATOM 616 C CA . GLU A 1 77 ? -0.397 -13.297 10.352 1 94.88 77 GLU A CA 1
ATOM 617 C C . GLU A 1 77 ? -0.625 -14.438 9.359 1 94.88 77 GLU A C 1
ATOM 619 O O . GLU A 1 77 ? -1.702 -14.547 8.773 1 94.88 77 GLU A O 1
ATOM 624 N N . ILE A 1 78 ? 0.373 -15.242 9.188 1 92.44 78 ILE A N 1
ATOM 625 C CA . ILE A 1 78 ? 0.235 -16.422 8.336 1 92.44 78 ILE A CA 1
ATOM 626 C C . ILE A 1 78 ? -0.572 -17.484 9.062 1 92.44 78 ILE A C 1
ATOM 628 O O . ILE A 1 78 ? -0.37 -17.719 10.258 1 92.44 78 ILE A O 1
ATOM 632 N N . VAL A 1 79 ? -1.506 -18.031 8.367 1 92 79 VAL A N 1
ATOM 633 C CA . VAL A 1 79 ? -2.234 -19.203 8.852 1 92 79 VAL A CA 1
ATOM 634 C C . VAL A 1 79 ? -1.785 -20.453 8.086 1 92 79 VAL A C 1
ATOM 636 O O . VAL A 1 79 ? -2.104 -20.609 6.906 1 92 79 VAL A O 1
ATOM 639 N N . LYS A 1 80 ? -1.14 -21.297 8.75 1 89.19 80 LYS A N 1
ATOM 640 C CA . LYS A 1 80 ? -0.555 -22.469 8.125 1 89.19 80 LYS A CA 1
ATOM 641 C C . LYS A 1 80 ? -1.58 -23.594 8.008 1 89.19 80 LYS A C 1
ATOM 643 O O . LYS A 1 80 ? -2.547 -23.641 8.773 1 89.19 80 LYS A O 1
ATOM 648 N N . ALA A 1 81 ? -1.392 -24.375 7.012 1 87.12 81 ALA A N 1
ATOM 649 C CA . ALA A 1 81 ? -2.246 -25.531 6.805 1 87.12 81 ALA A CA 1
ATOM 650 C C . ALA A 1 81 ? -1.44 -26.719 6.277 1 87.12 81 ALA A C 1
ATOM 652 O O . ALA A 1 81 ? -0.262 -26.578 5.941 1 87.12 81 ALA A O 1
ATOM 653 N N . ASP A 1 82 ? -2.104 -27.906 6.316 1 83.06 82 ASP A N 1
ATOM 654 C CA . ASP A 1 82 ? -1.45 -29.109 5.824 1 83.06 82 ASP A CA 1
ATOM 655 C C . ASP A 1 82 ? -1.312 -29.078 4.301 1 83.06 82 ASP A C 1
ATOM 657 O O . ASP A 1 82 ? -0.265 -29.438 3.762 1 83.06 82 ASP A O 1
ATOM 661 N N . LYS A 1 83 ? -2.391 -28.672 3.707 1 83.75 83 LYS A N 1
ATOM 662 C CA . LYS A 1 83 ? -2.395 -28.547 2.252 1 83.75 83 LYS A CA 1
ATOM 663 C C . LYS A 1 83 ? -2.088 -27.125 1.819 1 83.75 83 LYS A C 1
ATOM 665 O O . LYS A 1 83 ? -2.557 -26.156 2.439 1 83.75 83 LYS A O 1
ATOM 670 N N . PRO A 1 84 ? -1.267 -26.984 0.815 1 78.88 84 PRO A N 1
ATOM 671 C CA . PRO A 1 84 ? -0.864 -25.656 0.365 1 78.88 84 PRO A CA 1
ATOM 672 C C . PRO A 1 84 ? -2.057 -24.766 0.04 1 78.88 84 PRO A C 1
ATOM 674 O O . PRO A 1 84 ? -2.053 -23.578 0.384 1 78.88 84 PRO A O 1
ATOM 677 N N . CYS A 1 85 ? -3.051 -25.328 -0.588 1 80.94 85 CYS A N 1
ATOM 678 C CA . CYS A 1 85 ? -4.191 -24.547 -1.037 1 80.94 85 CYS A CA 1
ATOM 679 C C . CYS A 1 85 ? -5 -24.031 0.148 1 80.94 85 CYS A C 1
ATOM 681 O O . CYS A 1 85 ? -5.84 -23.141 -0.005 1 80.94 85 CYS A O 1
ATOM 683 N N . ASN A 1 86 ? -4.691 -24.562 1.354 1 82.81 86 ASN A N 1
ATOM 684 C CA . ASN A 1 86 ? -5.441 -24.172 2.541 1 82.81 86 ASN A CA 1
ATOM 685 C C . ASN A 1 86 ? -4.68 -23.141 3.369 1 82.81 86 ASN A C 1
ATOM 687 O O . ASN A 1 86 ? -5.188 -22.641 4.379 1 82.81 86 ASN A O 1
ATOM 691 N N . TRP A 1 87 ? -3.479 -22.891 2.906 1 84.69 87 TRP A N 1
ATOM 692 C CA . TRP A 1 87 ? -2.748 -21.812 3.564 1 84.69 87 TRP A CA 1
ATOM 693 C C . TRP A 1 87 ? -3.449 -20.469 3.352 1 84.69 87 TRP A C 1
ATOM 695 O O . TRP A 1 87 ? -3.98 -20.219 2.27 1 84.69 87 TRP A O 1
ATOM 705 N N . SER A 1 88 ? -3.494 -19.688 4.395 1 88.25 88 SER A N 1
ATOM 706 C CA . SER A 1 88 ? -4.129 -18.375 4.289 1 88.25 88 SER A CA 1
ATOM 707 C C . SER A 1 88 ? -3.393 -17.344 5.133 1 88.25 88 SER A C 1
ATOM 709 O O . SER A 1 88 ? -2.307 -17.609 5.652 1 88.25 88 SER A O 1
ATOM 711 N N . MET A 1 89 ? -3.811 -16.141 5.051 1 91.19 89 MET A N 1
ATOM 712 C CA . MET A 1 89 ? -3.291 -15.039 5.848 1 91.19 89 MET A CA 1
ATOM 713 C C . MET A 1 89 ? -4.422 -14.312 6.574 1 91.19 89 MET A C 1
ATOM 715 O O . MET A 1 89 ? -5.465 -14.031 5.98 1 91.19 89 MET A O 1
ATOM 719 N N . LYS A 1 90 ? -4.234 -14.125 7.848 1 93.81 90 LYS A N 1
ATOM 720 C CA . LYS A 1 90 ? -5.16 -13.289 8.602 1 93.81 90 LYS A CA 1
ATOM 721 C C . LYS A 1 90 ? -4.699 -11.836 8.633 1 93.81 90 LYS A C 1
ATOM 723 O O . LYS A 1 90 ? -3.508 -11.562 8.805 1 93.81 90 LYS A O 1
ATOM 728 N N . TYR A 1 91 ? -5.578 -10.977 8.406 1 95.31 91 TYR A N 1
ATOM 729 C CA . TYR A 1 91 ? -5.297 -9.555 8.508 1 95.31 91 TYR A CA 1
ATOM 730 C C . TYR A 1 91 ? -6.586 -8.742 8.578 1 95.31 91 TYR A C 1
ATOM 732 O O . TYR A 1 91 ? -7.664 -9.258 8.273 1 95.31 91 TYR A O 1
ATOM 740 N N . ARG A 1 92 ? -6.52 -7.582 9.031 1 97.06 92 ARG A N 1
ATOM 741 C CA . ARG A 1 92 ? -7.535 -6.543 8.898 1 97.06 92 ARG A CA 1
ATOM 742 C C . ARG A 1 92 ? -7.023 -5.379 8.055 1 97.06 92 ARG A C 1
ATOM 744 O O . ARG A 1 92 ? -5.898 -4.91 8.258 1 97.06 92 ARG A O 1
ATOM 751 N N . SER A 1 93 ? -7.812 -5.008 7.094 1 97.31 93 SER A N 1
ATOM 752 C CA . SER A 1 93 ? -7.34 -3.951 6.203 1 97.31 93 SER A CA 1
ATOM 753 C C . SER A 1 93 ? -8.461 -2.98 5.852 1 97.31 93 SER A C 1
ATOM 755 O O . SER A 1 93 ? -9.641 -3.289 6.043 1 97.31 93 SER A O 1
ATOM 757 N N . VAL A 1 94 ? -8.055 -1.796 5.461 1 97.88 94 VAL A N 1
ATOM 758 C CA . VAL A 1 94 ? -8.945 -0.791 4.895 1 97.88 94 VAL A CA 1
ATOM 759 C C . VAL A 1 94 ? -8.422 -0.339 3.533 1 97.88 94 VAL A C 1
ATOM 761 O O . VAL A 1 94 ? -7.215 -0.158 3.355 1 97.88 94 VAL A O 1
ATOM 764 N N . THR A 1 95 ? -9.281 -0.266 2.576 1 98.06 95 THR A N 1
ATOM 765 C CA . THR A 1 95 ? -9.016 0.39 1.302 1 98.06 95 THR A CA 1
ATOM 766 C C . THR A 1 95 ? -10.062 1.465 1.019 1 98.06 95 THR A C 1
ATOM 768 O O . THR A 1 95 ? -11.195 1.376 1.493 1 98.06 95 THR A O 1
ATOM 771 N N . GLY A 1 96 ? -9.586 2.467 0.286 1 98.25 96 GLY A N 1
ATOM 772 C CA . GLY A 1 96 ? -10.531 3.527 -0.021 1 98.25 96 GLY A CA 1
ATOM 773 C C . GLY A 1 96 ? -10.055 4.449 -1.129 1 98.25 96 GLY A C 1
ATOM 774 O O . GLY A 1 96 ? -9.023 4.199 -1.752 1 98.25 96 GLY A O 1
ATOM 775 N N . PHE A 1 97 ? -10.953 5.391 -1.374 1 98.62 97 PHE A N 1
ATOM 776 C CA . PHE A 1 97 ? -10.766 6.383 -2.428 1 98.62 97 PHE A CA 1
ATOM 777 C C . PHE A 1 97 ? -11.234 7.758 -1.965 1 98.62 97 PHE A C 1
ATOM 779 O O . PHE A 1 97 ? -12.219 7.867 -1.233 1 98.62 97 PHE A O 1
ATOM 786 N N . GLY A 1 98 ? -10.445 8.758 -2.383 1 98.75 98 GLY A N 1
ATOM 787 C CA . GLY A 1 98 ? -10.844 10.125 -2.053 1 98.75 98 GLY A CA 1
ATOM 788 C C . GLY A 1 98 ? -10.18 11.164 -2.932 1 98.75 98 GLY A C 1
ATOM 789 O O . GLY A 1 98 ? -9.516 10.828 -3.914 1 98.75 98 GLY A O 1
ATOM 790 N N . LYS A 1 99 ? -10.422 12.43 -2.568 1 98.88 99 LYS A N 1
ATOM 791 C CA . LYS A 1 99 ? -9.867 13.578 -3.279 1 98.88 99 LYS A CA 1
ATOM 792 C C . LYS A 1 99 ? -8.922 14.375 -2.383 1 98.88 99 LYS A C 1
ATOM 794 O O . LYS A 1 99 ? -9.273 14.703 -1.247 1 98.88 99 LYS A O 1
ATOM 799 N N . ALA A 1 100 ? -7.789 14.672 -2.938 1 98.75 100 ALA A N 1
ATOM 800 C CA . ALA A 1 100 ? -6.766 15.375 -2.162 1 98.75 100 ALA A CA 1
ATOM 801 C C . ALA A 1 100 ? -6.844 16.875 -2.385 1 98.75 100 ALA A C 1
ATOM 803 O O . ALA A 1 100 ? -7.098 17.344 -3.502 1 98.75 100 ALA A O 1
ATOM 804 N N . THR A 1 101 ? -6.656 17.656 -1.369 1 98.5 101 THR A N 1
ATOM 805 C CA . THR A 1 101 ? -6.449 19.094 -1.413 1 98.5 101 THR A CA 1
ATOM 806 C C . THR A 1 101 ? -5.266 19.5 -0.535 1 98.5 101 THR A C 1
ATOM 808 O O . THR A 1 101 ? -4.961 18.828 0.451 1 98.5 101 THR A O 1
ATOM 811 N N . PHE A 1 102 ? -4.578 20.562 -0.954 1 98.31 102 PHE A N 1
ATOM 812 C CA . PHE A 1 102 ? -3.512 21.109 -0.125 1 98.31 102 PHE A CA 1
ATOM 813 C C . PHE A 1 102 ? -4.055 22.156 0.838 1 98.31 102 PHE A C 1
ATOM 815 O O . PHE A 1 102 ? -4.797 23.062 0.433 1 98.31 102 PHE A O 1
ATOM 822 N N . LEU A 1 103 ? -3.672 21.938 2.094 1 97.69 103 LEU A N 1
ATOM 823 C CA . LEU A 1 103 ? -4.062 22.969 3.057 1 97.69 103 LEU A CA 1
ATOM 824 C C . LEU A 1 103 ? -3.129 24.172 2.984 1 97.69 103 LEU A C 1
ATOM 826 O O . LEU A 1 103 ? -1.905 24.016 3.01 1 97.69 103 LEU A O 1
ATOM 830 N N . GLY A 1 104 ? -3.678 25.391 2.85 1 91.31 104 GLY A N 1
ATOM 831 C CA . GLY A 1 104 ? -2.869 26.578 2.635 1 91.31 104 GLY A CA 1
ATOM 832 C C . GLY A 1 104 ? -2.73 27.438 3.875 1 91.31 104 GLY A C 1
ATOM 833 O O . GLY A 1 104 ? -1.759 28.188 4.016 1 91.31 104 GLY A O 1
ATOM 834 N N . ASN A 1 105 ? -3.635 27.328 4.832 1 93.38 105 ASN A N 1
ATOM 835 C CA . ASN A 1 105 ? -3.635 28.172 6.027 1 93.38 105 ASN A CA 1
ATOM 836 C C . ASN A 1 105 ? -2.881 27.5 7.176 1 93.38 105 ASN A C 1
ATOM 838 O O . ASN A 1 105 ? -3.1 26.328 7.469 1 93.38 105 ASN A O 1
ATOM 842 N N . ASP A 1 106 ? -2.047 28.297 7.844 1 94.06 106 ASP A N 1
ATOM 843 C CA . ASP A 1 106 ? -1.181 27.766 8.891 1 94.06 106 ASP A CA 1
ATOM 844 C C . ASP A 1 106 ? -2 27.141 10.023 1 94.06 106 ASP A C 1
ATOM 846 O O . ASP A 1 106 ? -1.599 26.125 10.602 1 94.06 106 ASP A O 1
ATOM 850 N N . GLN A 1 107 ? -3.092 27.734 10.297 1 95.19 107 GLN A N 1
ATOM 851 C CA . GLN A 1 107 ? -3.928 27.203 11.367 1 95.19 107 GLN A CA 1
ATOM 852 C C . GLN A 1 107 ? -4.434 25.812 11.023 1 95.19 107 GLN A C 1
ATOM 854 O O . GLN A 1 107 ? -4.41 24.906 11.875 1 95.19 107 GLN A O 1
ATOM 859 N N . GLU A 1 108 ? -4.812 25.641 9.844 1 96.5 108 GLU A N 1
ATOM 860 C CA . GLU A 1 108 ? -5.281 24.344 9.391 1 96.5 108 GLU A CA 1
ATOM 861 C C . GLU A 1 108 ? -4.141 23.328 9.344 1 96.5 108 GLU A C 1
ATOM 863 O O . GLU A 1 108 ? -4.336 22.156 9.672 1 96.5 108 GLU A O 1
ATOM 868 N N . LYS A 1 109 ? -3.051 23.812 8.922 1 97.12 109 LYS A N 1
ATOM 869 C CA . LYS A 1 109 ? -1.883 22.938 8.883 1 97.12 109 LYS A CA 1
ATOM 870 C C . LYS A 1 109 ? -1.529 22.438 10.281 1 97.12 109 LYS A C 1
ATOM 872 O O . LYS A 1 109 ? -1.248 21.25 10.477 1 97.12 109 LYS A O 1
ATOM 877 N N . VAL A 1 110 ? -1.553 23.328 11.203 1 95.81 110 VAL A N 1
ATOM 878 C CA . VAL A 1 110 ? -1.219 22.969 12.578 1 95.81 110 VAL A CA 1
ATOM 879 C C . VAL A 1 110 ? -2.211 21.938 13.109 1 95.81 110 VAL A C 1
ATOM 881 O O . VAL A 1 110 ? -1.817 20.953 13.742 1 95.81 110 VAL A O 1
ATOM 884 N N . LYS A 1 111 ? -3.475 22.188 12.836 1 95.69 111 LYS A N 1
ATOM 885 C CA . LYS A 1 111 ? -4.496 21.219 13.258 1 95.69 111 LYS A CA 1
ATOM 886 C C . LYS A 1 111 ? -4.242 19.844 12.656 1 95.69 111 LYS A C 1
ATOM 888 O O . LYS A 1 111 ? -4.383 18.828 13.344 1 95.69 111 LYS A O 1
ATOM 893 N N . ALA A 1 112 ? -3.914 19.797 11.438 1 96.75 112 ALA A N 1
ATOM 894 C CA . ALA A 1 112 ? -3.621 18.531 10.75 1 96.75 112 ALA A CA 1
ATOM 895 C C . ALA A 1 112 ? -2.398 17.859 11.359 1 96.75 112 ALA A C 1
ATOM 897 O O . ALA A 1 112 ? -2.402 16.641 11.578 1 96.75 112 ALA A O 1
ATOM 898 N N . LEU A 1 113 ? -1.366 18.625 11.602 1 95.44 113 LEU A N 1
ATOM 899 C CA . LEU A 1 113 ? -0.168 18.078 12.227 1 95.44 113 LEU A CA 1
ATOM 900 C C . LEU A 1 113 ? -0.488 17.516 13.609 1 95.44 113 LEU A C 1
ATOM 902 O O . LEU A 1 113 ? 0.034 16.469 13.984 1 95.44 113 LEU A O 1
ATOM 906 N N . ASP A 1 114 ? -1.351 18.203 14.312 1 95 114 ASP A N 1
ATOM 907 C CA . ASP A 1 114 ? -1.778 17.703 15.617 1 95 114 ASP A CA 1
ATOM 908 C C . ASP A 1 114 ? -2.463 16.344 15.492 1 95 114 ASP A C 1
ATOM 910 O O . ASP A 1 114 ? -2.23 15.445 16.312 1 95 114 ASP A O 1
ATOM 914 N N . ILE A 1 115 ? -3.297 16.203 14.492 1 96.19 115 ILE A N 1
ATOM 915 C CA . ILE A 1 115 ? -4.012 14.953 14.266 1 96.19 115 ILE A CA 1
ATOM 916 C C . ILE A 1 115 ? -3.014 13.836 13.969 1 96.19 115 ILE A C 1
ATOM 918 O O . ILE A 1 115 ? -3.133 12.734 14.508 1 96.19 115 ILE A O 1
ATOM 922 N N . ILE A 1 116 ? -2.014 14.086 13.148 1 95.62 116 ILE A N 1
ATOM 923 C CA . ILE A 1 116 ? -0.982 13.117 12.82 1 95.62 116 ILE A CA 1
ATOM 924 C C . ILE A 1 116 ? -0.173 12.766 14.062 1 95.62 116 ILE A C 1
ATOM 926 O O . ILE A 1 116 ? 0.032 11.594 14.375 1 95.62 116 ILE A O 1
ATOM 930 N N . MET A 1 117 ? 0.204 13.797 14.805 1 93.44 117 MET A N 1
ATOM 931 C CA . MET A 1 117 ? 1.039 13.586 15.984 1 93.44 117 MET A CA 1
ATOM 932 C C . MET A 1 117 ? 0.269 12.844 17.062 1 93.44 117 MET A C 1
ATOM 934 O O . MET A 1 117 ? 0.845 12.039 17.797 1 93.44 117 MET A O 1
ATOM 938 N N . GLU A 1 118 ? -0.979 13.172 17.188 1 93 118 GLU A N 1
ATOM 939 C CA . GLU A 1 118 ? -1.805 12.484 18.172 1 93 118 GLU A CA 1
ATOM 940 C C . GLU A 1 118 ? -1.809 10.977 17.938 1 93 118 GLU A C 1
ATOM 942 O O . GLU A 1 118 ? -1.756 10.188 18.875 1 93 118 GLU A O 1
ATOM 947 N N . LYS A 1 119 ? -1.841 10.594 16.734 1 93.25 119 LYS A N 1
ATOM 948 C CA . LYS A 1 119 ? -1.865 9.18 16.375 1 93.25 119 LYS A CA 1
ATOM 949 C C . LYS A 1 119 ? -0.583 8.477 16.812 1 93.25 119 LYS A C 1
ATOM 951 O O . LYS A 1 119 ? -0.627 7.359 17.344 1 93.25 119 LYS A O 1
ATOM 956 N N . TYR A 1 120 ? 0.495 9.094 16.641 1 92.44 120 TYR A N 1
ATOM 957 C CA . TYR A 1 120 ? 1.769 8.406 16.828 1 92.44 120 TYR A CA 1
ATOM 958 C C . TYR A 1 120 ? 2.348 8.688 18.203 1 92.44 120 TYR A C 1
ATOM 96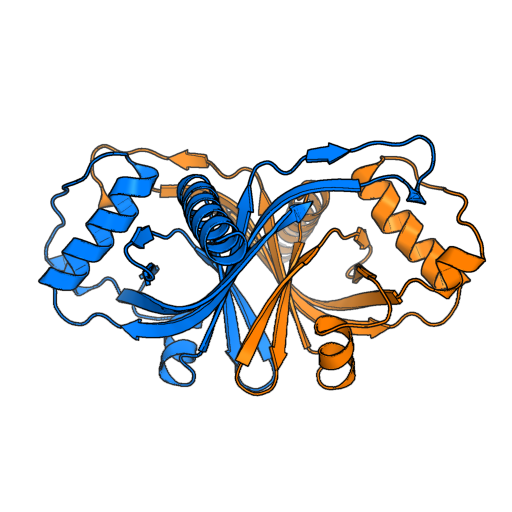0 O O . TYR A 1 120 ? 2.971 7.816 18.812 1 92.44 120 TYR A O 1
ATOM 968 N N . ALA A 1 121 ? 2.197 9.852 18.688 1 86.88 121 ALA A N 1
ATOM 969 C CA . ALA A 1 121 ? 2.811 10.242 19.953 1 86.88 121 ALA A CA 1
ATOM 970 C C . ALA A 1 121 ? 1.812 10.141 21.094 1 86.88 121 ALA A C 1
ATOM 972 O O . ALA A 1 121 ? 2.199 10.141 22.266 1 86.88 121 ALA A O 1
ATOM 973 N N . GLY A 1 122 ? 0.484 10.047 20.781 1 81.81 122 GLY A N 1
ATOM 974 C CA . GLY A 1 122 ? -0.537 9.984 21.812 1 81.81 122 GLY A CA 1
ATOM 975 C C . GLY A 1 122 ? -0.773 11.312 22.5 1 81.81 122 GLY A C 1
ATOM 976 O O . GLY A 1 122 ? -1.438 11.367 23.547 1 81.81 122 GLY A O 1
ATOM 977 N N . LYS A 1 123 ? -0.116 12.391 22.047 1 74.56 123 LYS A N 1
ATOM 978 C CA . LYS A 1 123 ? -0.298 13.711 22.641 1 74.56 123 LYS A CA 1
ATOM 979 C C . LYS A 1 123 ? -1.022 14.656 21.688 1 74.56 123 LYS A C 1
ATOM 981 O O . LYS A 1 123 ? -0.813 14.594 20.484 1 74.56 123 LYS A O 1
ATOM 986 N N . GLU A 1 124 ? -1.892 15.422 22.156 1 67.06 124 GLU A N 1
ATOM 987 C CA . GLU A 1 124 ? -2.807 16.172 21.297 1 67.06 124 GLU A CA 1
ATOM 988 C C . GLU A 1 124 ? -2.193 17.516 20.875 1 67.06 124 GLU A C 1
ATOM 990 O O . GLU A 1 124 ? -2.498 18.016 19.797 1 67.06 124 GLU A O 1
ATOM 995 N N . LYS A 1 125 ? -1.444 18.109 21.625 1 74.62 125 LYS A N 1
ATOM 996 C CA . LYS A 1 125 ? -1.059 19.469 21.25 1 74.62 125 LYS A CA 1
ATOM 997 C C . LYS A 1 125 ? 0.45 19.656 21.359 1 74.62 125 LYS A C 1
ATOM 999 O O . LYS A 1 125 ? 1.043 19.359 22.406 1 74.62 125 LYS A O 1
ATOM 1004 N N . PHE A 1 126 ? 0.854 20.094 20.047 1 80.75 126 PHE A N 1
ATOM 1005 C CA . PHE A 1 126 ? 2.281 20.391 20.016 1 80.75 126 PHE A CA 1
ATOM 1006 C C . PHE A 1 126 ? 2.525 21.797 19.484 1 80.75 126 PHE A C 1
ATOM 1008 O O . PHE A 1 126 ? 1.622 22.422 18.922 1 80.75 126 PHE A O 1
ATOM 1015 N N . GLN A 1 127 ? 3.633 22.297 19.891 1 86.75 127 GLN A N 1
ATOM 1016 C CA . GLN A 1 127 ? 4.09 23.547 19.297 1 86.75 127 GLN A CA 1
ATOM 1017 C C . GLN A 1 127 ? 5.039 23.281 18.125 1 86.75 127 GLN A C 1
ATOM 1019 O O . GLN A 1 127 ? 5.953 22.469 18.234 1 86.75 127 GLN A O 1
ATOM 1024 N N . TYR A 1 128 ? 4.645 23.953 17.016 1 91.06 128 TYR A N 1
ATOM 1025 C CA . TYR A 1 128 ? 5.477 23.844 15.82 1 91.06 128 TYR A CA 1
ATOM 1026 C C . TYR A 1 128 ? 6.117 25.188 15.477 1 91.06 128 TYR A C 1
ATOM 1028 O O . TYR A 1 128 ? 5.453 26.219 15.5 1 91.06 128 TYR A O 1
ATOM 1036 N N . PRO A 1 129 ? 7.41 25.172 15.18 1 91.5 129 PRO A N 1
ATOM 1037 C CA . PRO A 1 129 ? 7.988 26.406 14.664 1 91.5 129 PRO A CA 1
ATOM 1038 C C . PRO A 1 129 ? 7.266 26.938 13.422 1 91.5 129 PRO A C 1
ATOM 1040 O O . PRO A 1 129 ? 6.941 26.156 12.523 1 91.5 129 PRO A O 1
ATOM 1043 N N . GLU A 1 130 ? 7.082 28.234 13.398 1 92.19 130 GLU A N 1
ATOM 1044 C CA . GLU A 1 130 ? 6.344 28.844 12.305 1 92.19 130 GLU A CA 1
ATOM 1045 C C . GLU A 1 130 ? 6.992 28.547 10.961 1 92.19 130 GLU A C 1
ATOM 1047 O O . GLU A 1 130 ? 6.301 28.266 9.977 1 92.19 130 GLU A O 1
ATOM 1052 N N . ALA A 1 131 ? 8.25 28.578 10.898 1 92.12 131 ALA A N 1
ATOM 1053 C CA . ALA A 1 131 ? 8.992 28.359 9.664 1 92.12 131 ALA A CA 1
ATOM 1054 C C . ALA A 1 131 ? 8.734 26.953 9.117 1 92.12 131 ALA A C 1
ATOM 1056 O O . ALA A 1 131 ? 8.641 26.75 7.906 1 92.12 131 ALA A O 1
ATOM 1057 N N . MET A 1 132 ? 8.586 26.047 10.016 1 91.12 132 MET A N 1
ATOM 1058 C CA . MET A 1 132 ? 8.336 24.656 9.617 1 91.12 132 MET A CA 1
ATOM 1059 C C . MET A 1 132 ? 6.922 24.484 9.078 1 91.12 132 MET A C 1
ATOM 1061 O O . MET A 1 132 ? 6.711 23.844 8.055 1 91.12 132 MET A O 1
ATOM 1065 N N . VAL A 1 133 ? 5.984 25.094 9.758 1 94.5 133 VAL A N 1
ATOM 1066 C CA . VAL A 1 133 ? 4.586 25.031 9.344 1 94.5 133 VAL A CA 1
ATOM 1067 C C . VAL A 1 133 ? 4.426 25.641 7.961 1 94.5 133 VAL A C 1
ATOM 1069 O O . VAL A 1 133 ? 3.705 25.109 7.113 1 94.5 133 VAL A O 1
ATOM 1072 N N . GLU A 1 134 ? 5.152 26.703 7.742 1 93.19 134 GLU A N 1
ATOM 1073 C CA . GLU A 1 134 ? 5.078 27.406 6.465 1 93.19 134 GLU A CA 1
ATOM 1074 C C . GLU A 1 134 ? 5.641 26.547 5.332 1 93.19 134 GLU A C 1
ATOM 1076 O O . GLU A 1 134 ? 5.125 26.578 4.215 1 93.19 134 GLU A O 1
ATOM 1081 N N . ARG A 1 135 ? 6.551 25.766 5.602 1 93.75 135 ARG A N 1
ATOM 1082 C CA . ARG A 1 135 ? 7.301 25.062 4.566 1 93.75 135 ARG A CA 1
ATOM 1083 C C . ARG A 1 135 ? 6.684 23.688 4.277 1 93.75 135 ARG A C 1
ATOM 1085 O O . ARG A 1 135 ? 6.785 23.188 3.16 1 93.75 135 ARG A O 1
ATOM 1092 N N . VAL A 1 136 ? 6.051 23.125 5.234 1 95.56 136 VAL A N 1
ATOM 1093 C CA . VAL A 1 136 ? 5.551 21.766 5.094 1 95.56 136 VAL A CA 1
ATOM 1094 C C . VAL A 1 136 ? 4.285 21.766 4.234 1 95.56 136 VAL A C 1
ATOM 1096 O O . VAL A 1 136 ? 3.473 22.688 4.316 1 95.56 136 VAL A O 1
ATOM 1099 N N . ALA A 1 137 ? 4.117 20.828 3.385 1 97.5 137 ALA A N 1
ATOM 1100 C CA . ALA A 1 137 ? 2.867 20.609 2.66 1 97.5 137 ALA A CA 1
ATOM 1101 C C . ALA A 1 137 ? 1.957 19.641 3.412 1 97.5 137 ALA A C 1
ATOM 1103 O O . ALA A 1 137 ? 2.4 18.578 3.854 1 97.5 137 ALA A O 1
ATOM 1104 N N . ILE A 1 138 ? 0.76 20.078 3.588 1 98.38 138 ILE A N 1
ATOM 1105 C CA . ILE A 1 138 ? -0.244 19.203 4.18 1 98.38 138 ILE A CA 1
ATOM 1106 C C . ILE A 1 138 ? -1.279 18.828 3.127 1 98.38 138 ILE A C 1
ATOM 1108 O O . ILE A 1 138 ? -1.889 19.688 2.5 1 98.38 138 ILE A O 1
ATOM 1112 N N . ILE A 1 139 ? -1.449 17.516 2.955 1 98.75 139 ILE A N 1
ATOM 1113 C CA . ILE A 1 139 ? -2.428 16.953 2.031 1 98.75 139 ILE A CA 1
ATOM 1114 C C . ILE A 1 139 ? -3.631 16.438 2.811 1 98.75 139 ILE A C 1
ATOM 1116 O O . ILE A 1 139 ? -3.477 15.617 3.723 1 98.75 139 ILE A O 1
ATOM 1120 N N . LYS A 1 140 ? -4.73 16.953 2.551 1 98.81 140 LYS A N 1
ATOM 1121 C CA . LYS A 1 140 ? -5.988 16.438 3.082 1 98.81 140 LYS A CA 1
ATOM 1122 C C . LYS A 1 140 ? -6.723 15.602 2.041 1 98.81 140 LYS A C 1
ATOM 1124 O O . LYS A 1 140 ? -6.996 16.078 0.936 1 98.81 140 LYS A O 1
ATOM 1129 N N . VAL A 1 141 ? -6.996 14.391 2.312 1 98.88 141 VAL A N 1
ATOM 1130 C CA . VAL A 1 141 ? -7.777 13.523 1.436 1 98.88 141 VAL A CA 1
ATOM 1131 C C . VAL A 1 141 ? -9.195 13.367 1.986 1 98.88 141 VAL A C 1
ATOM 1133 O O . VAL A 1 141 ? -9.391 12.766 3.039 1 98.88 141 VAL A O 1
ATOM 1136 N N . GLU A 1 142 ? -10.117 13.922 1.286 1 98.88 142 GLU A N 1
ATOM 1137 C CA . GLU A 1 142 ? -11.516 13.711 1.624 1 98.88 142 GLU A CA 1
ATOM 1138 C C . GLU A 1 142 ? -12.008 12.359 1.104 1 98.88 142 GLU A C 1
ATOM 1140 O O . GLU A 1 142 ? -12.102 12.156 -0.108 1 98.88 142 GLU A O 1
ATOM 1145 N N . ILE A 1 143 ? -12.406 11.492 2.029 1 98.69 143 ILE A N 1
ATOM 1146 C CA . ILE A 1 143 ? -12.758 10.125 1.667 1 98.69 143 ILE A CA 1
ATOM 1147 C C . ILE A 1 143 ? -14.125 10.102 0.991 1 98.69 143 ILE A C 1
ATOM 1149 O O . ILE A 1 143 ? -15.086 10.68 1.502 1 98.69 143 ILE A O 1
ATOM 1153 N N . GLN A 1 144 ? -14.141 9.438 -0.103 1 98.5 144 GLN A N 1
ATOM 1154 C CA . GLN A 1 144 ? -15.398 9.266 -0.826 1 98.5 144 GLN A CA 1
ATOM 1155 C C . GLN A 1 144 ? -15.906 7.836 -0.711 1 9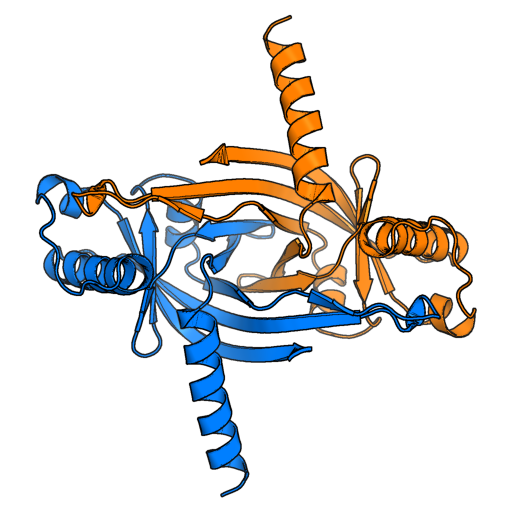8.5 144 GLN A C 1
ATOM 1157 O O . GLN A 1 144 ? -17.109 7.598 -0.724 1 98.5 144 GLN A O 1
ATOM 1162 N N . GLU A 1 145 ? -15.047 6.848 -0.713 1 97.75 145 GLU A N 1
ATOM 1163 C CA . GLU A 1 145 ? -15.328 5.426 -0.539 1 97.75 145 GLU A CA 1
ATOM 1164 C C . GLU A 1 145 ? -14.32 4.781 0.406 1 97.75 145 GLU A C 1
ATOM 1166 O O . GLU A 1 145 ? -13.125 5.102 0.368 1 97.75 145 GLU A O 1
ATOM 1171 N N . ILE A 1 146 ? -14.836 3.924 1.272 1 97.12 146 ILE A N 1
ATOM 1172 C CA . ILE A 1 146 ? -13.945 3.199 2.17 1 97.12 146 ILE A CA 1
ATOM 1173 C C . ILE A 1 146 ? -14.562 1.855 2.543 1 97.12 146 ILE A C 1
ATOM 1175 O O . ILE A 1 146 ? -15.781 1.752 2.717 1 97.12 146 ILE A O 1
ATOM 1179 N N . ALA A 1 147 ? -13.758 0.853 2.586 1 95.94 147 ALA A N 1
ATOM 1180 C CA . ALA A 1 147 ? -14.203 -0.488 2.949 1 95.94 147 ALA A CA 1
ATOM 1181 C C . ALA A 1 147 ? -13.18 -1.191 3.832 1 95.94 147 ALA A C 1
ATOM 1183 O O . ALA A 1 147 ? -11.969 -1.012 3.656 1 95.94 147 ALA A O 1
ATOM 1184 N N . ALA A 1 148 ? -13.688 -1.879 4.73 1 95.75 148 ALA A N 1
ATOM 1185 C CA . ALA A 1 148 ? -12.844 -2.734 5.562 1 95.75 148 ALA A CA 1
ATOM 1186 C C . ALA A 1 148 ? -12.945 -4.195 5.133 1 95.75 148 ALA A C 1
ATOM 1188 O O . ALA A 1 148 ? -14.016 -4.648 4.715 1 95.75 148 ALA A O 1
ATOM 1189 N N . LYS A 1 149 ? -11.82 -4.883 5.184 1 91.62 149 LYS A N 1
ATOM 1190 C CA . LYS A 1 149 ? -11.781 -6.316 4.906 1 91.62 149 LYS A CA 1
ATOM 1191 C C . LYS A 1 149 ? -11.039 -7.07 6.008 1 91.62 149 LYS A C 1
ATOM 1193 O O . LYS A 1 149 ? -10.047 -6.574 6.543 1 91.62 149 LYS A O 1
ATOM 1198 N N . GLN A 1 150 ? -11.672 -8.133 6.383 1 87.56 150 GLN A N 1
ATOM 1199 C CA . GLN A 1 150 ? -11.008 -9.07 7.281 1 87.56 150 GLN A CA 1
ATOM 1200 C C . GLN A 1 150 ? -10.859 -10.445 6.629 1 87.56 150 GLN A C 1
ATOM 1202 O O . GLN A 1 150 ? -11.797 -10.938 5.996 1 87.56 150 GLN A O 1
ATOM 1207 N N . ALA A 1 151 ? -9.633 -10.945 6.625 1 79 151 ALA A N 1
ATOM 1208 C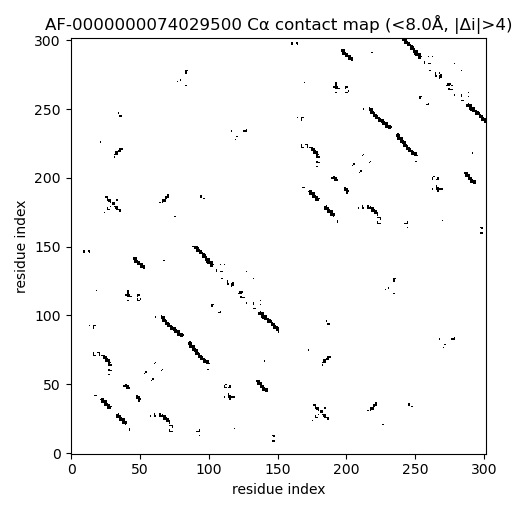 CA . ALA A 1 151 ? -9.43 -12.297 6.109 1 79 151 ALA A CA 1
ATOM 1209 C C . ALA A 1 151 ? -8.883 -13.227 7.191 1 79 151 ALA A C 1
ATOM 1211 O O . ALA A 1 151 ? -8.242 -12.766 8.141 1 79 151 ALA A O 1
ATOM 1212 N N . MET B 1 1 ? 33.656 1.265 -9.336 1 45.94 1 MET B N 1
ATOM 1213 C CA . MET B 1 1 ? 33.719 0.314 -8.227 1 45.94 1 MET B CA 1
ATOM 1214 C C . MET B 1 1 ? 32.719 0.671 -7.141 1 45.94 1 MET B C 1
ATOM 1216 O O . MET B 1 1 ? 31.953 -0.183 -6.695 1 45.94 1 MET B O 1
ATOM 1220 N N . ARG B 1 2 ? 32.594 1.949 -6.613 1 53.62 2 ARG B N 1
ATOM 1221 C CA . ARG B 1 2 ? 31.719 2.443 -5.562 1 53.62 2 ARG B CA 1
ATOM 1222 C C . ARG B 1 2 ? 30.25 2.379 -5.996 1 53.62 2 ARG B C 1
ATOM 1224 O O . ARG B 1 2 ? 29.391 1.961 -5.223 1 53.62 2 ARG B O 1
ATOM 1231 N N . ARG B 1 3 ? 30.141 2.475 -7.328 1 63.91 3 ARG B N 1
ATOM 1232 C CA . ARG B 1 3 ? 28.797 2.451 -7.859 1 63.91 3 ARG B CA 1
ATOM 1233 C C . ARG B 1 3 ? 28.25 1.026 -7.922 1 63.91 3 ARG B C 1
ATOM 1235 O O . ARG B 1 3 ? 27.094 0.782 -7.598 1 63.91 3 ARG B O 1
ATOM 1242 N N . LYS B 1 4 ? 29.062 0.114 -8.414 1 65.75 4 LYS B N 1
ATOM 1243 C CA . LYS B 1 4 ? 28.656 -1.286 -8.5 1 65.75 4 LYS B CA 1
ATOM 1244 C C . LYS B 1 4 ? 28.359 -1.854 -7.117 1 65.75 4 LYS B C 1
ATOM 1246 O O . LYS B 1 4 ? 27.406 -2.617 -6.949 1 65.75 4 LYS B O 1
ATOM 1251 N N . ASP B 1 5 ? 29.234 -1.504 -6.262 1 67.69 5 ASP B N 1
ATOM 1252 C CA . ASP B 1 5 ? 29.031 -1.939 -4.883 1 67.69 5 ASP B CA 1
ATOM 1253 C C . ASP B 1 5 ? 27.719 -1.402 -4.32 1 67.69 5 ASP B C 1
ATOM 1255 O O . ASP B 1 5 ? 27 -2.115 -3.613 1 67.69 5 ASP B O 1
ATOM 1259 N N . ARG B 1 6 ? 27.453 -0.164 -4.582 1 70.75 6 ARG B N 1
ATOM 1260 C CA . ARG B 1 6 ? 26.203 0.446 -4.129 1 70.75 6 ARG B CA 1
ATOM 1261 C C . ARG B 1 6 ? 25 -0.24 -4.758 1 70.75 6 ARG B C 1
ATOM 1263 O O . ARG B 1 6 ? 23.984 -0.463 -4.094 1 70.75 6 ARG B O 1
ATOM 1270 N N . GLU B 1 7 ? 25.172 -0.646 -6.008 1 73.06 7 GLU B N 1
ATOM 1271 C CA . GLU B 1 7 ? 24.094 -1.333 -6.719 1 73.06 7 GLU B CA 1
ATOM 1272 C C . GLU B 1 7 ? 23.859 -2.725 -6.145 1 73.06 7 GLU B C 1
ATOM 1274 O O . GLU B 1 7 ? 22.719 -3.162 -6.02 1 73.06 7 GLU B O 1
ATOM 1279 N N . LEU B 1 8 ? 24.938 -3.395 -5.938 1 74.06 8 LEU B N 1
ATOM 1280 C CA . LEU B 1 8 ? 24.828 -4.727 -5.352 1 74.06 8 LEU B CA 1
ATOM 1281 C C . LEU B 1 8 ? 24.203 -4.652 -3.959 1 74.06 8 LEU B C 1
ATOM 1283 O O . LEU B 1 8 ? 23.391 -5.504 -3.594 1 74.06 8 LEU B O 1
ATOM 1287 N N . LYS B 1 9 ? 24.656 -3.701 -3.221 1 79.12 9 LYS B N 1
ATOM 1288 C CA . LYS B 1 9 ? 24.109 -3.521 -1.881 1 79.12 9 LYS B CA 1
ATOM 1289 C C . LYS B 1 9 ? 22.625 -3.193 -1.938 1 79.12 9 LYS B C 1
ATOM 1291 O O . LYS B 1 9 ? 21.844 -3.701 -1.133 1 79.12 9 LYS B O 1
ATOM 1296 N N . GLU B 1 10 ? 22.359 -2.531 -2.969 1 85.44 10 GLU B N 1
ATOM 1297 C CA . GLU B 1 10 ? 20.953 -2.18 -3.127 1 85.44 10 GLU B CA 1
ATOM 1298 C C . GLU B 1 10 ? 20.125 -3.395 -3.535 1 85.44 10 GLU B C 1
ATOM 1300 O O . GLU B 1 10 ? 19.016 -3.59 -3.039 1 85.44 10 GLU B O 1
ATOM 1305 N N . ALA B 1 11 ? 20.688 -4.219 -4.383 1 90 11 ALA B N 1
ATOM 1306 C CA . ALA B 1 11 ? 19.984 -5.422 -4.812 1 90 11 ALA B CA 1
ATOM 1307 C C . ALA B 1 11 ? 19.766 -6.379 -3.645 1 90 11 ALA B C 1
ATOM 1309 O O . ALA B 1 11 ? 18.703 -6.98 -3.521 1 90 11 ALA B O 1
ATOM 1310 N N . SER B 1 12 ? 20.781 -6.508 -2.865 1 93.06 12 SER B N 1
ATOM 1311 C CA . SER B 1 12 ? 20.672 -7.375 -1.693 1 93.06 12 SER B CA 1
ATOM 1312 C C . SER B 1 12 ? 19.641 -6.848 -0.707 1 93.06 12 SER B C 1
ATOM 1314 O O . SER B 1 12 ? 18.891 -7.625 -0.107 1 93.06 12 SER B O 1
ATOM 1316 N N . GLU B 1 13 ? 19.625 -5.59 -0.533 1 94.81 13 GLU B N 1
ATOM 1317 C CA . GLU B 1 13 ? 18.656 -4.961 0.365 1 94.81 13 GLU B CA 1
ATOM 1318 C C . GLU B 1 13 ? 17.234 -5.141 -0.147 1 94.81 13 GLU B C 1
ATOM 1320 O O . GLU B 1 13 ? 16.328 -5.453 0.626 1 94.81 13 GLU B O 1
ATOM 1325 N N . ILE B 1 14 ? 17.078 -5 -1.421 1 96.62 14 ILE B N 1
ATOM 1326 C CA . ILE B 1 14 ? 15.781 -5.172 -2.047 1 96.62 14 ILE B CA 1
ATOM 1327 C C . ILE B 1 14 ? 15.281 -6.598 -1.817 1 96.62 14 ILE B C 1
ATOM 1329 O O . ILE B 1 14 ? 14.148 -6.805 -1.388 1 96.62 14 ILE B O 1
ATOM 1333 N N . LYS B 1 15 ? 16.156 -7.508 -2.047 1 96.12 15 LYS B N 1
ATOM 1334 C CA . LYS B 1 15 ? 15.789 -8.906 -1.85 1 96.12 15 LYS B CA 1
ATOM 1335 C C . LYS B 1 15 ? 15.445 -9.188 -0.389 1 96.12 15 LYS B C 1
ATOM 1337 O O . LYS B 1 15 ? 14.469 -9.883 -0.097 1 96.12 15 LYS B O 1
ATOM 1342 N N . ALA B 1 16 ? 16.203 -8.656 0.518 1 96.62 16 ALA B N 1
ATOM 1343 C CA . ALA B 1 16 ? 15.961 -8.867 1.945 1 96.62 16 ALA B CA 1
ATOM 1344 C C . ALA B 1 16 ? 14.602 -8.328 2.361 1 96.62 16 ALA B C 1
ATOM 1346 O O . ALA B 1 16 ? 13.867 -8.977 3.117 1 96.62 16 ALA B O 1
ATOM 1347 N N . ILE B 1 17 ? 14.258 -7.176 1.839 1 97.81 17 ILE B N 1
ATOM 1348 C CA . ILE B 1 17 ? 12.984 -6.555 2.174 1 97.81 17 ILE B CA 1
ATOM 1349 C C . ILE B 1 17 ? 11.836 -7.383 1.603 1 97.81 17 ILE B C 1
ATOM 1351 O O . ILE B 1 17 ? 10.867 -7.684 2.305 1 97.81 17 ILE B O 1
ATOM 1355 N N . LEU B 1 18 ? 11.969 -7.793 0.344 1 97.94 18 LEU B N 1
ATOM 1356 C CA . LEU B 1 18 ? 10.906 -8.547 -0.314 1 97.94 18 LEU B CA 1
ATOM 1357 C C . LEU B 1 18 ? 10.742 -9.922 0.318 1 97.94 18 LEU B C 1
ATOM 1359 O O . LEU B 1 18 ? 9.625 -10.453 0.398 1 97.94 18 LEU B O 1
ATOM 1363 N N . ASP B 1 19 ? 11.836 -10.484 0.787 1 96.25 19 ASP B N 1
ATOM 1364 C CA . ASP B 1 19 ? 11.781 -11.789 1.449 1 96.25 19 ASP B CA 1
ATOM 1365 C C . ASP B 1 19 ? 11.062 -11.688 2.795 1 96.25 19 ASP B C 1
ATOM 1367 O O . ASP B 1 19 ? 10.336 -12.602 3.186 1 96.25 19 ASP B O 1
ATOM 1371 N N . LYS B 1 20 ? 11.227 -10.625 3.439 1 96.69 20 LYS B N 1
ATOM 1372 C CA . LYS B 1 20 ? 10.711 -10.453 4.793 1 96.69 20 LYS B CA 1
ATOM 1373 C C . LYS B 1 20 ? 9.273 -9.945 4.777 1 96.69 20 LYS B C 1
ATOM 1375 O O . LYS B 1 20 ? 8.484 -10.266 5.668 1 96.69 20 LYS B O 1
ATOM 1380 N N . ALA B 1 21 ? 8.922 -9.156 3.807 1 97.75 21 ALA B N 1
ATOM 1381 C CA . ALA B 1 21 ? 7.605 -8.523 3.76 1 97.75 21 ALA B CA 1
ATOM 1382 C C . ALA B 1 21 ? 6.5 -9.57 3.627 1 97.75 21 ALA B C 1
ATOM 1384 O O . ALA B 1 21 ? 6.598 -10.484 2.801 1 97.75 21 ALA B O 1
ATOM 1385 N N . MET B 1 22 ? 5.414 -9.375 4.352 1 96.38 22 MET B N 1
ATOM 1386 C CA . MET B 1 22 ? 4.309 -10.328 4.324 1 96.38 22 MET B CA 1
ATOM 1387 C C . MET B 1 22 ? 3.295 -9.961 3.246 1 96.38 22 MET B C 1
ATOM 1389 O O . MET B 1 22 ? 2.623 -10.828 2.693 1 96.38 22 MET B O 1
ATOM 1393 N N . ILE B 1 23 ? 3.229 -8.648 3.012 1 97.5 23 ILE B N 1
ATOM 1394 C CA . ILE B 1 23 ? 2.217 -8.141 2.09 1 97.5 23 ILE B CA 1
ATOM 1395 C C . ILE B 1 23 ? 2.871 -7.211 1.067 1 97.5 23 ILE B C 1
ATOM 1397 O O . ILE B 1 23 ? 3.781 -6.449 1.402 1 97.5 23 ILE B O 1
ATOM 1401 N N . LEU B 1 24 ? 2.498 -7.34 -0.134 1 98.56 24 LEU B N 1
ATOM 1402 C CA . LEU B 1 24 ? 2.809 -6.398 -1.204 1 98.56 24 LEU B CA 1
ATOM 1403 C C . LEU B 1 24 ? 1.563 -5.625 -1.625 1 98.56 24 LEU B C 1
ATOM 1405 O O . LEU B 1 24 ? 0.503 -6.219 -1.84 1 98.56 24 LEU B O 1
ATOM 1409 N N . ARG B 1 25 ? 1.63 -4.336 -1.658 1 98.75 25 ARG B N 1
ATOM 1410 C CA . ARG B 1 25 ? 0.545 -3.539 -2.221 1 98.75 25 ARG B CA 1
ATOM 1411 C C . ARG B 1 25 ? 0.8 -3.225 -3.691 1 98.75 25 ARG B C 1
ATOM 1413 O O . ARG B 1 25 ? 1.902 -2.814 -4.062 1 98.75 25 ARG B O 1
ATOM 1420 N N . ILE B 1 26 ? -0.198 -3.422 -4.484 1 98.88 26 ILE B N 1
ATOM 1421 C CA . ILE B 1 26 ? -0.064 -3.016 -5.879 1 98.88 26 ILE B CA 1
ATOM 1422 C C . ILE B 1 26 ? -1.033 -1.874 -6.18 1 98.88 26 ILE B C 1
ATOM 1424 O O . ILE B 1 26 ? -2.141 -1.834 -5.637 1 98.88 26 ILE B O 1
ATOM 1428 N N . ALA B 1 27 ? -0.617 -0.962 -6.973 1 98.88 27 ALA B N 1
ATOM 1429 C CA . ALA B 1 27 ? -1.429 0.147 -7.465 1 98.88 27 ALA B CA 1
ATOM 1430 C C . ALA B 1 27 ? -1.673 0.021 -8.969 1 98.88 27 ALA B C 1
ATOM 1432 O O . ALA B 1 27 ? -0.758 -0.309 -9.727 1 98.88 27 ALA B O 1
ATOM 1433 N N . LEU B 1 28 ? -2.875 0.221 -9.367 1 98.75 28 LEU B N 1
ATOM 1434 C CA . LEU B 1 28 ? -3.326 0.191 -10.75 1 98.75 28 LEU B CA 1
ATOM 1435 C C . LEU B 1 28 ? -4.031 1.492 -11.125 1 98.75 28 LEU B C 1
ATOM 1437 O O . LEU B 1 28 ? -4.379 2.287 -10.25 1 98.75 28 LEU B O 1
ATOM 1441 N N . CYS B 1 29 ? -4.176 1.731 -12.445 1 98.31 29 CYS B N 1
ATOM 1442 C CA . CYS B 1 29 ? -4.91 2.902 -12.914 1 98.31 29 CYS B CA 1
ATOM 1443 C C . CYS B 1 29 ? -6.184 2.49 -13.641 1 98.31 29 CYS B C 1
ATOM 1445 O O . CYS B 1 29 ? -6.133 1.716 -14.602 1 98.31 29 CYS B O 1
ATOM 1447 N N . ASP B 1 30 ? -7.27 2.859 -13.117 1 96.81 30 ASP B N 1
ATOM 1448 C CA . ASP B 1 30 ? -8.531 2.885 -13.844 1 96.81 30 ASP B CA 1
ATOM 1449 C C . ASP B 1 30 ? -8.781 4.258 -14.461 1 96.81 30 ASP B C 1
ATOM 1451 O O . ASP B 1 30 ? -9.492 5.086 -13.883 1 96.81 30 ASP B O 1
ATOM 1455 N N . GLU B 1 31 ? -8.188 4.469 -15.641 1 95.44 31 GLU B N 1
ATOM 1456 C CA . GLU B 1 31 ? -8.117 5.812 -16.203 1 95.44 31 GLU B CA 1
ATOM 1457 C C . GLU B 1 31 ? -7.461 6.785 -15.227 1 95.44 31 GLU B C 1
ATOM 1459 O O . GLU B 1 31 ? -6.312 6.59 -14.82 1 95.44 31 GLU B O 1
ATOM 1464 N N . GLU B 1 32 ? -8.25 7.719 -14.727 1 96.38 32 GLU B N 1
ATOM 1465 C CA . GLU B 1 32 ? -7.652 8.719 -13.844 1 96.38 32 GLU B CA 1
ATOM 1466 C C . GLU B 1 32 ? -7.797 8.312 -12.375 1 96.38 32 GLU B C 1
ATOM 1468 O O . GLU B 1 32 ? -7.301 9.008 -11.484 1 96.38 32 GLU B O 1
ATOM 1473 N N . ARG B 1 33 ? -8.422 7.215 -12.133 1 97.5 33 ARG B N 1
ATOM 1474 C CA . ARG B 1 33 ? -8.695 6.781 -10.766 1 97.5 33 ARG B CA 1
ATOM 1475 C C . ARG B 1 33 ? -7.734 5.68 -10.344 1 97.5 33 ARG B C 1
ATOM 1477 O O . ARG B 1 33 ? -7.766 4.574 -10.891 1 97.5 33 ARG B O 1
ATOM 1484 N N . PRO B 1 34 ? -6.93 5.988 -9.336 1 98.69 34 PRO B N 1
ATOM 1485 C CA . PRO B 1 34 ? -6.043 4.934 -8.844 1 98.69 34 PRO B CA 1
ATOM 1486 C C . PRO B 1 34 ? -6.785 3.854 -8.055 1 98.69 34 PRO B C 1
ATOM 1488 O O . PRO B 1 34 ? -7.871 4.105 -7.531 1 98.69 34 PRO B O 1
ATOM 1491 N N . TYR B 1 35 ? -6.289 2.697 -8.094 1 98.56 35 TYR B N 1
ATOM 1492 C CA . TYR B 1 35 ? -6.77 1.535 -7.355 1 98.56 35 TYR B CA 1
ATOM 1493 C C . TYR B 1 35 ? -5.621 0.827 -6.645 1 98.56 35 TYR B C 1
ATOM 1495 O O . TYR B 1 35 ? -4.539 0.657 -7.215 1 98.56 35 TYR B O 1
ATOM 1503 N N . ILE B 1 36 ? -5.766 0.476 -5.41 1 98.75 36 ILE B N 1
ATOM 1504 C CA . ILE B 1 36 ? -4.703 -0.145 -4.625 1 98.75 36 ILE B CA 1
ATOM 1505 C C . ILE B 1 36 ? -5.25 -1.368 -3.893 1 98.75 36 ILE B C 1
ATOM 1507 O O . ILE B 1 36 ? -6.355 -1.33 -3.352 1 98.75 36 ILE B O 1
ATOM 1511 N N . VAL B 1 37 ? -4.516 -2.455 -3.855 1 97.69 37 VAL B N 1
ATOM 1512 C CA . VAL B 1 37 ? -4.953 -3.676 -3.189 1 97.69 37 VAL B CA 1
ATOM 1513 C C . VAL B 1 37 ? -3.752 -4.398 -2.586 1 97.69 37 VAL B C 1
ATOM 1515 O O . VAL B 1 37 ? -2.699 -4.5 -3.221 1 97.69 37 VAL B O 1
ATOM 1518 N N . PRO B 1 38 ? -3.834 -4.82 -1.382 1 97.88 38 PRO B N 1
ATOM 1519 C CA . PRO B 1 38 ? -2.787 -5.66 -0.794 1 97.88 38 PRO B CA 1
ATOM 1520 C C . PRO B 1 38 ? -2.893 -7.121 -1.225 1 97.88 38 PRO B C 1
ATOM 1522 O O . PRO B 1 38 ? -3.998 -7.648 -1.369 1 97.88 38 PRO B O 1
ATOM 1525 N N . MET B 1 39 ? -1.718 -7.773 -1.436 1 97.38 39 MET B N 1
ATOM 1526 C CA . MET B 1 39 ? -1.704 -9.164 -1.887 1 97.38 39 MET B CA 1
ATOM 1527 C C . MET B 1 39 ? -0.513 -9.914 -1.303 1 97.38 39 MET B C 1
ATOM 1529 O O . MET B 1 39 ? 0.522 -9.312 -1.01 1 97.38 39 MET B O 1
ATOM 1533 N N . ASN B 1 40 ? -0.723 -11.211 -1.146 1 96.31 40 ASN B N 1
ATOM 1534 C CA . ASN B 1 40 ? 0.458 -12.062 -1.028 1 96.31 40 ASN B CA 1
ATOM 1535 C C . ASN B 1 40 ? 1.238 -12.125 -2.338 1 96.31 40 ASN B C 1
ATOM 1537 O O . ASN B 1 40 ? 0.681 -11.875 -3.41 1 96.31 40 ASN B O 1
ATOM 1541 N N . PHE B 1 41 ? 2.531 -12.477 -2.197 1 98.06 41 PHE B N 1
ATOM 1542 C CA . PHE B 1 41 ? 3.326 -12.43 -3.418 1 98.06 41 PHE B CA 1
ATOM 1543 C C . PHE B 1 41 ? 4.547 -13.336 -3.307 1 98.06 41 PHE B C 1
ATOM 1545 O O . PHE B 1 41 ? 4.898 -13.781 -2.211 1 98.06 41 PHE B O 1
ATOM 1552 N N . GLY B 1 42 ? 5.086 -13.656 -4.402 1 97.94 42 GLY B N 1
ATOM 1553 C CA . GLY B 1 42 ? 6.422 -14.211 -4.535 1 97.94 42 GLY B CA 1
ATOM 1554 C C . GLY B 1 42 ? 7.348 -13.344 -5.371 1 97.94 42 GLY B C 1
ATOM 1555 O O . GLY B 1 42 ? 6.887 -12.547 -6.188 1 97.94 42 GLY B O 1
ATOM 1556 N N . TYR B 1 43 ? 8.594 -13.461 -5.098 1 98.31 43 TYR B N 1
ATOM 1557 C CA . TYR B 1 43 ? 9.609 -12.727 -5.844 1 98.31 43 TYR B CA 1
ATOM 1558 C C . TYR B 1 43 ? 10.727 -13.656 -6.297 1 98.31 43 TYR B C 1
ATOM 1560 O O . TYR B 1 43 ? 11.273 -14.422 -5.496 1 98.31 43 TYR B O 1
ATOM 1568 N N . LYS B 1 44 ? 10.969 -13.539 -7.559 1 96.94 44 LYS B N 1
ATOM 1569 C CA . LYS B 1 44 ? 12.07 -14.336 -8.094 1 96.94 44 LYS B CA 1
ATOM 1570 C C . LYS B 1 44 ? 12.633 -13.711 -9.359 1 96.94 44 LYS B C 1
ATOM 1572 O O . LYS B 1 44 ? 11.891 -13.422 -10.305 1 96.94 44 LYS B O 1
ATOM 1577 N N . GLU B 1 45 ? 13.891 -13.508 -9.383 1 94.5 45 GLU B N 1
ATOM 1578 C CA . GLU B 1 45 ? 14.641 -13.117 -10.57 1 94.5 45 GLU B CA 1
ATOM 1579 C C . GLU B 1 45 ? 13.992 -11.914 -11.258 1 94.5 45 GLU B C 1
ATOM 1581 O O . GLU B 1 45 ? 13.727 -11.953 -12.461 1 94.5 45 GLU B O 1
ATOM 1586 N N . GLY B 1 46 ? 13.68 -10.875 -10.531 1 96.69 46 GLY B N 1
ATOM 1587 C CA . GLY B 1 46 ? 13.211 -9.625 -11.109 1 96.69 46 GLY B CA 1
ATOM 1588 C C . GLY B 1 46 ? 11.727 -9.625 -11.422 1 96.69 46 GLY B C 1
ATOM 1589 O O . GLY B 1 46 ? 11.227 -8.727 -12.102 1 96.69 46 GLY B O 1
ATOM 1590 N N . ASN B 1 47 ? 11.047 -10.703 -10.922 1 98.56 47 ASN B N 1
ATOM 1591 C CA . ASN B 1 47 ? 9.609 -10.812 -11.156 1 98.56 47 ASN B CA 1
ATOM 1592 C C . ASN B 1 47 ? 8.836 -10.961 -9.852 1 98.56 47 ASN B C 1
ATOM 1594 O O . ASN B 1 47 ? 9.281 -11.656 -8.938 1 98.56 47 ASN B O 1
ATOM 1598 N N . ILE B 1 48 ? 7.711 -10.305 -9.867 1 98.81 48 ILE B N 1
ATOM 1599 C CA . ILE B 1 48 ? 6.738 -10.508 -8.797 1 98.81 48 ILE B CA 1
ATOM 1600 C C . ILE B 1 48 ? 5.617 -11.422 -9.289 1 98.81 48 ILE B C 1
ATOM 1602 O O . ILE B 1 48 ? 5.137 -11.281 -10.414 1 98.81 48 ILE B O 1
ATOM 1606 N N . TYR B 1 49 ? 5.258 -12.367 -8.469 1 98.75 49 TYR B N 1
ATOM 1607 C CA . TYR B 1 49 ? 4.164 -13.281 -8.781 1 98.75 49 TYR B CA 1
ATOM 1608 C C . TYR B 1 49 ? 3.018 -13.117 -7.793 1 98.75 49 TYR B C 1
ATOM 1610 O O . TYR B 1 49 ? 3.232 -13.102 -6.578 1 98.75 49 TYR B O 1
ATOM 1618 N N . LEU B 1 50 ? 1.814 -13.023 -8.383 1 98.38 50 LEU B N 1
ATOM 1619 C CA . LEU B 1 50 ? 0.588 -12.875 -7.609 1 98.38 50 LEU B CA 1
ATOM 1620 C C . LEU B 1 50 ? -0.461 -13.891 -8.047 1 98.38 50 LEU B C 1
ATOM 1622 O O . LEU B 1 50 ? -0.506 -14.273 -9.211 1 98.38 50 LEU B O 1
ATOM 1626 N N . HIS B 1 51 ? -1.288 -14.25 -7.121 1 96.31 51 HIS B N 1
ATOM 1627 C CA . HIS B 1 51 ? -2.4 -15.125 -7.469 1 96.31 51 HIS B CA 1
ATOM 1628 C C . HIS B 1 51 ? -3.738 -14.477 -7.121 1 96.31 51 HIS B C 1
ATOM 1630 O O . HIS B 1 51 ? -3.824 -13.68 -6.188 1 96.31 51 HIS B O 1
ATOM 1636 N N . SER B 1 52 ? -4.727 -14.805 -7.902 1 95.81 52 SER B N 1
ATOM 1637 C CA . SER B 1 52 ? -6.066 -14.266 -7.68 1 95.81 52 SER B CA 1
ATOM 1638 C C . SER B 1 52 ? -7.125 -15.133 -8.367 1 95.81 52 SER B C 1
ATOM 1640 O O . SER B 1 52 ? -6.793 -16.047 -9.117 1 95.81 52 SER B O 1
ATOM 1642 N N . ALA B 1 53 ? -8.406 -14.836 -7.938 1 94.75 53 ALA B N 1
ATOM 1643 C CA . ALA B 1 53 ? -9.492 -15.32 -8.789 1 94.75 53 ALA B CA 1
ATOM 1644 C C . ALA B 1 53 ? -9.398 -14.734 -10.188 1 94.75 53 ALA B C 1
ATOM 1646 O O . ALA B 1 53 ? -8.852 -13.648 -10.383 1 94.75 53 ALA B O 1
ATOM 1647 N N . PRO B 1 54 ? -9.914 -15.398 -11.133 1 95.75 54 PRO B N 1
ATOM 1648 C CA . PRO B 1 54 ? -9.773 -14.953 -12.523 1 95.75 54 PRO B CA 1
ATOM 1649 C C . PRO B 1 54 ? -10.75 -13.852 -12.898 1 95.75 54 PRO B C 1
ATOM 1651 O O . PRO B 1 54 ? -10.789 -13.406 -14.047 1 95.75 54 PRO B O 1
ATOM 1654 N N . VAL B 1 55 ? -11.555 -13.414 -11.891 1 95.81 55 VAL B N 1
ATOM 1655 C CA . VAL B 1 55 ? -12.531 -12.352 -12.094 1 95.81 55 VAL B CA 1
ATOM 1656 C C . VAL B 1 55 ? -12.398 -11.297 -11 1 95.81 55 VAL B C 1
ATOM 1658 O O . VAL B 1 55 ? -11.859 -11.578 -9.922 1 95.81 55 VAL B O 1
ATOM 1661 N N . GLY B 1 56 ? -12.906 -10.102 -11.414 1 96.12 56 GLY B N 1
ATOM 1662 C CA . GLY B 1 56 ? -12.867 -9.031 -10.438 1 96.12 56 GLY B CA 1
ATOM 1663 C C . GLY B 1 56 ? -12.234 -7.758 -10.969 1 96.12 56 GLY B C 1
ATOM 1664 O O . GLY B 1 56 ? -11.703 -7.742 -12.086 1 96.12 56 GLY B O 1
ATOM 1665 N N . ARG B 1 57 ? -12.164 -6.816 -10.109 1 95.81 57 ARG B N 1
ATOM 1666 C CA . ARG B 1 57 ? -11.773 -5.473 -10.531 1 95.81 57 ARG B CA 1
ATOM 1667 C C . ARG B 1 57 ? -10.312 -5.438 -10.961 1 95.81 57 ARG B C 1
ATOM 1669 O O . ARG B 1 57 ? -9.984 -4.875 -12.008 1 95.81 57 ARG B O 1
ATOM 1676 N N . LYS B 1 58 ? -9.414 -6.023 -10.172 1 96.75 58 LYS B N 1
ATOM 1677 C CA . LYS B 1 58 ? -7.996 -5.938 -10.523 1 96.75 58 LYS B CA 1
ATOM 1678 C C . LYS B 1 58 ? -7.707 -6.684 -11.82 1 96.75 58 LYS B C 1
ATOM 1680 O O . LYS B 1 58 ? -6.883 -6.242 -12.625 1 96.75 58 LYS B O 1
ATOM 1685 N N . ILE B 1 59 ? -8.375 -7.773 -12.055 1 97.38 59 ILE B N 1
ATOM 1686 C CA . ILE B 1 59 ? -8.195 -8.555 -13.273 1 97.38 59 ILE B CA 1
ATOM 1687 C C . ILE B 1 59 ? -8.672 -7.746 -14.477 1 97.38 59 ILE B C 1
ATOM 1689 O O . ILE B 1 59 ? -7.969 -7.652 -15.484 1 97.38 59 ILE B O 1
ATOM 1693 N N . ASN B 1 60 ? -9.859 -7.188 -14.359 1 97.69 60 ASN B N 1
ATOM 1694 C CA . ASN B 1 60 ? -10.398 -6.367 -15.438 1 97.69 60 ASN B CA 1
ATOM 1695 C C . ASN B 1 60 ? -9.484 -5.188 -15.758 1 97.69 60 ASN B C 1
ATOM 1697 O O . ASN B 1 60 ? -9.242 -4.879 -16.922 1 97.69 60 ASN B O 1
ATOM 1701 N N . LEU B 1 61 ? -8.961 -4.562 -14.742 1 98 61 LEU B N 1
ATOM 1702 C CA . LEU B 1 61 ? -8.078 -3.416 -14.922 1 98 61 LEU B CA 1
ATOM 1703 C C . LEU B 1 61 ? -6.793 -3.828 -15.633 1 98 61 LEU B C 1
ATOM 1705 O O . LEU B 1 61 ? -6.336 -3.141 -16.547 1 98 61 LEU B O 1
ATOM 1709 N N . LEU B 1 62 ? -6.234 -4.945 -15.203 1 98 62 LEU B N 1
ATOM 1710 C CA . LEU B 1 62 ? -4.953 -5.391 -15.734 1 98 62 LEU B CA 1
ATOM 1711 C C . LEU B 1 62 ? -5.082 -5.793 -17.203 1 98 62 LEU B C 1
ATOM 1713 O O . LEU B 1 62 ? -4.098 -5.773 -17.938 1 98 62 LEU B O 1
ATOM 1717 N N . ARG B 1 63 ? -6.289 -6.145 -17.625 1 97.06 63 ARG B N 1
ATOM 1718 C CA . ARG B 1 63 ? -6.527 -6.504 -19.016 1 97.06 63 ARG B CA 1
ATOM 1719 C C . ARG B 1 63 ? -6.512 -5.27 -19.922 1 97.06 63 ARG B C 1
ATOM 1721 O O . ARG B 1 63 ? -6.223 -5.367 -21.109 1 97.06 63 ARG B O 1
ATOM 1728 N N . THR B 1 64 ? -6.746 -4.105 -19.359 1 97 64 THR B N 1
ATOM 1729 C CA . THR B 1 64 ? -6.828 -2.877 -20.125 1 97 64 THR B CA 1
ATOM 1730 C C . THR B 1 64 ? -5.566 -2.035 -19.953 1 97 64 THR B C 1
ATOM 1732 O O . THR B 1 64 ? -5.137 -1.348 -20.875 1 97 64 THR B O 1
ATOM 1735 N N . ASN B 1 65 ? -4.988 -1.982 -18.812 1 98.38 65 ASN B N 1
ATOM 1736 C CA . ASN B 1 65 ? -3.762 -1.289 -18.438 1 98.38 65 ASN B CA 1
ATOM 1737 C C . ASN B 1 65 ? -2.891 -2.15 -17.531 1 98.38 65 ASN B C 1
ATOM 1739 O O . ASN B 1 65 ? -3.184 -2.299 -16.344 1 98.38 65 ASN B O 1
ATOM 1743 N N . ASN B 1 66 ? -1.787 -2.66 -18.094 1 98.56 66 ASN B N 1
ATOM 1744 C CA . ASN B 1 66 ? -1.015 -3.652 -17.359 1 98.56 66 ASN B CA 1
ATOM 1745 C C . ASN B 1 66 ? 0.14 -3.008 -16.594 1 98.56 66 ASN B C 1
ATOM 1747 O O . ASN B 1 66 ? 1.08 -3.693 -16.188 1 98.56 66 ASN B O 1
ATOM 1751 N N . ASN B 1 67 ? 0.131 -1.635 -16.484 1 98.81 67 ASN B N 1
ATOM 1752 C CA . ASN B 1 67 ? 1.073 -0.927 -15.625 1 98.81 67 ASN B CA 1
ATOM 1753 C C . ASN B 1 67 ? 0.781 -1.177 -14.148 1 98.81 67 ASN B C 1
ATOM 1755 O O . ASN B 1 67 ? -0.353 -1.004 -13.695 1 98.81 67 ASN B O 1
ATOM 1759 N N . VAL B 1 68 ? 1.801 -1.556 -13.438 1 98.88 68 VAL B N 1
ATOM 1760 C CA . VAL B 1 68 ? 1.63 -1.865 -12.016 1 98.88 68 VAL B CA 1
ATOM 1761 C C . VAL B 1 68 ? 2.723 -1.177 -11.203 1 98.88 68 VAL B C 1
ATOM 1763 O O . VAL B 1 68 ? 3.908 -1.297 -11.516 1 98.88 68 VAL B O 1
ATOM 1766 N N . ALA B 1 69 ? 2.389 -0.402 -10.242 1 98.94 69 ALA B N 1
ATOM 1767 C CA . ALA B 1 69 ? 3.316 -0.007 -9.18 1 98.94 69 ALA B CA 1
ATOM 1768 C C . ALA B 1 69 ? 3.15 -0.892 -7.949 1 98.94 69 ALA B C 1
ATOM 1770 O O . ALA B 1 69 ? 2.068 -1.431 -7.703 1 98.94 69 ALA B O 1
ATOM 1771 N N . PHE B 1 70 ? 4.211 -1.042 -7.18 1 98.88 70 PHE B N 1
ATOM 1772 C CA . PHE B 1 70 ? 4.109 -1.904 -6.008 1 98.88 70 PHE B CA 1
ATOM 1773 C C . PHE B 1 70 ? 4.941 -1.354 -4.855 1 98.88 70 PHE B C 1
ATOM 1775 O O . PHE B 1 70 ? 5.859 -0.562 -5.07 1 98.88 70 PHE B O 1
ATOM 1782 N N . GLU B 1 71 ? 4.602 -1.718 -3.674 1 98.81 71 GLU B N 1
ATOM 1783 C CA . GLU B 1 71 ? 5.25 -1.265 -2.445 1 98.81 71 GLU B CA 1
ATOM 1784 C C . GLU B 1 71 ? 5.219 -2.35 -1.373 1 98.81 71 GLU B C 1
ATOM 1786 O O . GLU B 1 71 ? 4.215 -3.049 -1.219 1 98.81 71 GLU B O 1
ATOM 1791 N N . ALA B 1 72 ? 6.293 -2.578 -0.714 1 98.56 72 ALA B N 1
ATOM 1792 C CA . ALA B 1 72 ? 6.406 -3.396 0.49 1 98.56 72 ALA B CA 1
ATOM 1793 C C . ALA B 1 72 ? 7.262 -2.705 1.548 1 98.56 72 ALA B C 1
ATOM 1795 O O . ALA B 1 72 ? 8.203 -1.982 1.216 1 98.56 72 ALA B O 1
ATOM 1796 N N . ASP B 1 73 ? 6.953 -2.908 2.785 1 97.69 73 ASP B N 1
ATOM 1797 C CA . ASP B 1 73 ? 7.758 -2.34 3.865 1 97.69 73 ASP B CA 1
ATOM 1798 C C . ASP B 1 73 ? 7.891 -3.324 5.027 1 97.69 73 ASP B C 1
ATOM 1800 O O . ASP B 1 73 ? 7.062 -4.223 5.184 1 97.69 73 ASP B O 1
ATOM 1804 N N . VAL B 1 74 ? 9 -3.225 5.746 1 97.56 74 VAL B N 1
ATOM 1805 C CA . VAL B 1 74 ? 9.297 -4.074 6.895 1 97.56 74 VAL B CA 1
ATOM 1806 C C . VAL B 1 74 ? 9.961 -3.248 7.992 1 97.56 74 VAL B C 1
ATOM 1808 O O . VAL B 1 74 ? 10.406 -2.125 7.746 1 97.56 74 VAL B O 1
ATOM 1811 N N . ASP B 1 75 ? 9.961 -3.781 9.211 1 96.81 75 ASP B N 1
ATOM 1812 C CA . ASP B 1 75 ? 10.688 -3.254 10.359 1 96.81 75 ASP B CA 1
ATOM 1813 C C . ASP B 1 75 ? 10.234 -1.838 10.703 1 96.81 75 ASP B C 1
ATOM 1815 O O . ASP B 1 75 ? 11.055 -0.947 10.914 1 96.81 75 ASP B O 1
ATOM 1819 N N . VAL B 1 76 ? 8.914 -1.628 10.648 1 95.5 76 VAL B N 1
ATOM 1820 C CA . VAL B 1 76 ? 8.328 -0.322 10.938 1 95.5 76 VAL B CA 1
ATOM 1821 C C . VAL B 1 76 ? 8.312 -0.085 12.445 1 95.5 76 VAL B C 1
ATOM 1823 O O . VAL B 1 76 ? 7.777 -0.897 13.203 1 95.5 76 VAL B O 1
ATOM 1826 N N . GLU B 1 77 ? 8.93 1.021 12.82 1 94.88 77 GLU B N 1
ATOM 1827 C CA . GLU B 1 77 ? 9.008 1.37 14.234 1 94.88 77 GLU B CA 1
ATOM 1828 C C . GLU B 1 77 ? 8.984 2.883 14.438 1 94.88 77 GLU B C 1
ATOM 1830 O O . GLU B 1 77 ? 9.633 3.623 13.688 1 94.88 77 GLU B O 1
ATOM 1835 N N . ILE B 1 78 ? 8.242 3.322 15.406 1 92.38 78 ILE B N 1
ATOM 1836 C CA . ILE B 1 78 ? 8.219 4.742 15.734 1 92.38 78 ILE B CA 1
ATOM 1837 C C . ILE B 1 78 ? 9.492 5.125 16.484 1 92.38 78 ILE B C 1
ATOM 1839 O O . ILE B 1 78 ? 9.953 4.387 17.359 1 92.38 78 ILE B O 1
ATOM 1843 N N . VAL B 1 79 ? 10.078 6.191 16.062 1 92 79 VAL B N 1
ATOM 1844 C CA . VAL B 1 79 ? 11.195 6.789 16.781 1 92 79 VAL B CA 1
ATOM 1845 C C . VAL B 1 79 ? 10.734 8.062 17.484 1 92 79 VAL B C 1
ATOM 1847 O O . VAL B 1 79 ? 10.469 9.078 16.844 1 92 79 VAL B O 1
ATOM 1850 N N . LYS B 1 80 ? 10.695 8.023 18.734 1 88.94 80 LYS B N 1
ATOM 1851 C CA . LYS B 1 80 ? 10.172 9.125 19.531 1 88.94 80 LYS B CA 1
ATOM 1852 C C . LYS B 1 80 ? 11.234 10.188 19.766 1 88.94 80 LYS B C 1
ATOM 1854 O O . LYS B 1 80 ? 12.43 9.898 19.719 1 88.94 80 LYS B O 1
ATOM 1859 N N . ALA B 1 81 ? 10.773 11.359 19.891 1 86.94 81 ALA B N 1
ATOM 1860 C CA . ALA B 1 81 ? 11.664 12.477 20.203 1 86.94 81 ALA B CA 1
ATOM 1861 C C . ALA B 1 81 ? 11 13.461 21.156 1 86.94 81 ALA B C 1
ATOM 1863 O O . ALA B 1 81 ? 9.812 13.336 21.469 1 86.94 81 ALA B O 1
ATOM 1864 N N . ASP B 1 82 ? 11.852 14.359 21.688 1 83.06 82 ASP B N 1
ATOM 1865 C CA . ASP B 1 82 ? 11.344 15.367 22.625 1 83.06 82 ASP B CA 1
ATOM 1866 C C . ASP B 1 82 ? 10.484 16.391 21.891 1 83.06 82 ASP B C 1
ATOM 1868 O O . ASP B 1 82 ? 9.422 16.781 22.375 1 83.06 82 ASP B O 1
ATOM 1872 N N . LYS B 1 83 ? 11 16.797 20.766 1 83.62 83 LYS B N 1
ATOM 1873 C CA . LYS B 1 83 ? 10.273 17.75 19.938 1 83.62 83 LYS B CA 1
ATOM 1874 C C . LYS B 1 83 ? 9.477 17.031 18.844 1 83.62 83 LYS B C 1
ATOM 1876 O O . LYS B 1 83 ? 9.953 16.062 18.25 1 83.62 83 LYS B O 1
ATOM 1881 N N . PRO B 1 84 ? 8.266 17.484 18.641 1 78.69 84 PRO B N 1
ATOM 1882 C CA . PRO B 1 84 ? 7.398 16.812 17.672 1 78.69 84 PRO B CA 1
ATOM 1883 C C . PRO B 1 84 ? 8.039 16.719 16.281 1 78.69 84 PRO B C 1
ATOM 1885 O O . PRO B 1 84 ? 7.938 15.688 15.625 1 78.69 84 PRO B O 1
ATOM 1888 N N . CYS B 1 85 ? 8.703 17.781 15.891 1 80.88 85 CYS B N 1
ATOM 1889 C CA . CYS B 1 85 ? 9.266 17.828 14.547 1 80.88 85 CYS B CA 1
ATOM 1890 C C . CYS B 1 85 ? 10.406 16.828 14.391 1 80.88 85 CYS B C 1
ATOM 1892 O O . CYS B 1 85 ? 10.836 16.547 13.273 1 80.88 85 CYS B O 1
ATOM 1894 N N . ASN B 1 86 ? 10.852 16.25 15.531 1 82.62 86 ASN B N 1
ATOM 1895 C CA . ASN B 1 86 ? 11.969 15.312 15.492 1 82.62 86 ASN B CA 1
ATOM 1896 C C . ASN B 1 86 ? 11.492 13.867 15.555 1 82.62 86 ASN B C 1
ATOM 1898 O O . ASN B 1 86 ? 12.297 12.938 15.477 1 82.62 86 ASN B O 1
ATOM 1902 N N . TRP B 1 87 ? 10.203 13.758 15.727 1 84.62 87 TRP B N 1
ATOM 1903 C CA . TRP B 1 87 ? 9.656 12.406 15.656 1 84.62 87 TRP B CA 1
ATOM 1904 C C . TRP B 1 87 ? 9.836 11.82 14.258 1 84.62 87 TRP B C 1
ATOM 1906 O O . TRP B 1 87 ? 9.688 12.531 13.258 1 84.62 87 TRP B O 1
ATOM 1916 N N . SER B 1 88 ? 10.195 10.562 14.219 1 88 88 SER B N 1
ATOM 1917 C CA . SER B 1 88 ? 10.383 9.906 12.93 1 88 88 SER B CA 1
ATOM 1918 C C . SER B 1 88 ? 9.93 8.453 12.977 1 88 88 SER B C 1
ATOM 1920 O O . SER B 1 88 ? 9.336 8.016 13.961 1 88 88 SER B O 1
ATOM 1922 N N . MET B 1 89 ? 9.969 7.797 11.891 1 91.19 89 MET B N 1
ATOM 1923 C CA . MET B 1 89 ? 9.672 6.371 11.766 1 91.19 89 MET B CA 1
ATOM 1924 C C . MET B 1 89 ? 10.812 5.633 11.078 1 91.19 89 MET B C 1
ATOM 1926 O O . MET B 1 89 ? 11.336 6.102 10.07 1 91.19 89 MET B O 1
ATOM 1930 N N . LYS B 1 90 ? 11.234 4.562 11.695 1 93.69 90 LYS B N 1
ATOM 1931 C CA . LYS B 1 90 ? 12.195 3.678 11.039 1 93.69 90 LYS B CA 1
ATOM 1932 C C . LYS B 1 90 ? 11.484 2.586 10.25 1 93.69 90 LYS B C 1
ATOM 1934 O O . LYS B 1 90 ? 10.508 2.002 10.727 1 93.69 90 LYS B O 1
ATOM 1939 N N . TYR B 1 91 ? 11.93 2.367 9.094 1 95.31 91 TYR B N 1
ATOM 1940 C CA . TYR B 1 91 ? 11.414 1.281 8.266 1 95.31 91 TYR B CA 1
ATOM 1941 C C . TYR B 1 91 ? 12.352 0.989 7.105 1 95.31 91 TYR B C 1
ATOM 1943 O O . TYR B 1 91 ? 13.242 1.79 6.797 1 95.31 91 TYR B O 1
ATOM 1951 N N . ARG B 1 92 ? 12.242 -0.12 6.547 1 97 92 ARG B N 1
ATOM 1952 C CA . ARG B 1 92 ? 12.797 -0.485 5.25 1 97 92 ARG B CA 1
ATOM 1953 C C . ARG B 1 92 ? 11.695 -0.771 4.242 1 97 92 ARG B C 1
ATOM 1955 O O . ARG B 1 92 ? 10.727 -1.472 4.555 1 97 92 ARG B O 1
ATOM 1962 N N . SER B 1 93 ? 11.812 -0.156 3.102 1 97.25 93 SER B N 1
ATOM 1963 C CA . SER B 1 93 ? 10.75 -0.336 2.125 1 97.25 93 SER B CA 1
ATOM 1964 C C . SER B 1 93 ? 11.305 -0.478 0.714 1 97.25 93 SER B C 1
ATOM 1966 O O . SER B 1 93 ? 12.461 -0.139 0.461 1 97.25 93 SER B O 1
ATOM 1968 N N . VAL B 1 94 ? 10.508 -1.076 -0.128 1 97.88 94 VAL B N 1
ATOM 1969 C CA . VAL B 1 94 ? 10.758 -1.147 -1.563 1 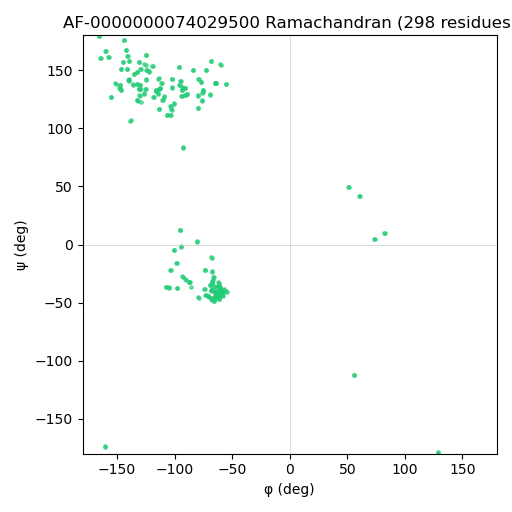97.88 94 VAL B CA 1
ATOM 1970 C C . VAL B 1 94 ? 9.555 -0.602 -2.328 1 97.88 94 VAL B C 1
ATOM 1972 O O . VAL B 1 94 ? 8.406 -0.87 -1.966 1 97.88 94 VAL B O 1
ATOM 1975 N N . THR B 1 95 ? 9.805 0.215 -3.289 1 98.06 95 THR B N 1
ATOM 1976 C CA . THR B 1 95 ? 8.812 0.624 -4.277 1 98.06 95 THR B CA 1
ATOM 1977 C C . THR B 1 95 ? 9.312 0.348 -5.691 1 98.06 95 THR B C 1
ATOM 1979 O O . THR B 1 95 ? 10.523 0.326 -5.934 1 98.06 95 THR B O 1
ATOM 1982 N N . GLY B 1 96 ? 8.336 0.099 -6.547 1 98.19 96 GLY B N 1
ATOM 1983 C CA . GLY B 1 96 ? 8.742 -0.172 -7.918 1 98.19 96 GLY B CA 1
ATOM 1984 C C . GLY B 1 96 ? 7.598 -0.105 -8.906 1 98.19 96 GLY B C 1
ATOM 1985 O O . GLY B 1 96 ? 6.477 0.265 -8.547 1 98.19 96 GLY B O 1
ATOM 1986 N N . PHE B 1 97 ? 8.023 -0.348 -10.133 1 98.62 97 PHE B N 1
ATOM 1987 C CA . PHE B 1 97 ? 7.133 -0.304 -11.281 1 98.62 97 PHE B CA 1
ATOM 1988 C C . PHE B 1 97 ? 7.438 -1.442 -12.25 1 98.62 97 PHE B C 1
ATOM 1990 O O . PHE B 1 97 ? 8.602 -1.811 -12.438 1 98.62 97 PHE B O 1
ATOM 1997 N N . GLY B 1 98 ? 6.332 -1.997 -12.805 1 98.75 98 GLY B N 1
ATOM 1998 C CA . GLY B 1 98 ? 6.516 -3.049 -13.789 1 98.75 98 GLY B CA 1
ATOM 1999 C C . GLY B 1 98 ? 5.293 -3.27 -14.664 1 98.75 98 GLY B C 1
ATOM 2000 O O . GLY B 1 98 ? 4.336 -2.492 -14.609 1 98.75 98 GLY B O 1
ATOM 2001 N N . LYS B 1 99 ? 5.391 -4.309 -15.492 1 98.88 99 LYS B N 1
ATOM 2002 C CA . LYS B 1 99 ? 4.316 -4.691 -16.406 1 98.88 99 LYS B CA 1
ATOM 2003 C C . LYS B 1 99 ? 3.77 -6.074 -16.047 1 98.88 99 LYS B C 1
ATOM 2005 O O . LYS B 1 99 ? 4.535 -7.023 -15.875 1 98.88 99 LYS B O 1
ATOM 2010 N N . ALA B 1 100 ? 2.465 -6.145 -16 1 98.75 100 ALA B N 1
ATOM 2011 C CA . ALA B 1 100 ? 1.817 -7.391 -15.609 1 98.75 100 ALA B CA 1
ATOM 2012 C C . ALA B 1 100 ? 1.431 -8.219 -16.828 1 98.75 100 ALA B C 1
ATOM 2014 O O . ALA B 1 100 ? 1.001 -7.672 -17.859 1 98.75 100 ALA B O 1
ATOM 2015 N N . THR B 1 101 ? 1.595 -9.5 -16.766 1 98.5 101 THR B N 1
ATOM 2016 C CA . THR B 1 101 ? 1.066 -10.477 -17.703 1 98.5 101 THR B CA 1
ATOM 2017 C C . THR B 1 101 ? 0.404 -11.633 -16.969 1 98.5 101 THR B C 1
ATOM 2019 O O . THR B 1 101 ? 0.779 -11.953 -15.844 1 98.5 101 THR B O 1
ATOM 2022 N N . PHE B 1 102 ? -0.628 -12.211 -17.609 1 98.31 102 PHE B N 1
ATOM 2023 C CA . PHE B 1 102 ? -1.252 -13.406 -17.062 1 98.31 102 PHE B CA 1
ATOM 2024 C C . PHE B 1 102 ? -0.562 -14.664 -17.578 1 98.31 102 PHE B C 1
ATOM 2026 O O . PHE B 1 102 ? -0.329 -14.797 -18.781 1 98.31 102 PHE B O 1
ATOM 2033 N N . LEU B 1 103 ? -0.228 -15.5 -16.594 1 97.69 103 LEU B N 1
ATOM 2034 C CA . LEU B 1 103 ? 0.335 -16.781 -17.016 1 97.69 103 LEU B CA 1
ATOM 2035 C C . LEU B 1 103 ? -0.766 -17.734 -17.453 1 97.69 103 LEU B C 1
ATOM 2037 O O . LEU B 1 103 ? -1.748 -17.938 -16.734 1 97.69 103 LEU B O 1
ATOM 2041 N N . GLY B 1 104 ? -0.649 -18.328 -18.672 1 91.31 104 GLY B N 1
ATOM 2042 C CA . GLY B 1 104 ? -1.708 -19.141 -19.234 1 91.31 104 GLY B CA 1
ATOM 2043 C C . GLY B 1 104 ? -1.421 -20.641 -19.141 1 91.31 104 GLY B C 1
ATOM 2044 O O . GLY B 1 104 ? -2.346 -21.453 -19.125 1 91.31 104 GLY B O 1
ATOM 2045 N N . ASN B 1 105 ? -0.172 -21.031 -19.016 1 93.31 105 ASN B N 1
ATOM 2046 C CA . ASN B 1 105 ? 0.217 -22.438 -19 1 93.31 105 ASN B CA 1
ATOM 2047 C C . ASN B 1 105 ? 0.286 -22.984 -17.578 1 93.31 105 ASN B C 1
ATOM 2049 O O . ASN B 1 105 ? 0.883 -22.359 -16.703 1 93.31 105 ASN B O 1
ATOM 2053 N N . ASP B 1 106 ? -0.281 -24.172 -17.391 1 93.94 106 ASP B N 1
ATOM 2054 C CA . ASP B 1 106 ? -0.386 -24.766 -16.047 1 93.94 106 ASP B CA 1
ATOM 2055 C C . ASP B 1 106 ? 0.994 -24.969 -15.43 1 93.94 106 ASP B C 1
ATOM 2057 O O . ASP B 1 106 ? 1.166 -24.797 -14.219 1 93.94 106 ASP B O 1
ATOM 2061 N N . GLN B 1 107 ? 1.915 -25.312 -16.25 1 95.12 107 GLN B N 1
ATOM 2062 C CA . GLN B 1 107 ? 3.26 -25.531 -15.727 1 95.12 107 GLN B CA 1
ATOM 2063 C C . GLN B 1 107 ? 3.842 -24.25 -15.156 1 95.12 107 GLN B C 1
ATOM 2065 O O . GLN B 1 107 ? 4.438 -24.25 -14.078 1 95.12 107 GLN B O 1
ATOM 2070 N N . GLU B 1 108 ? 3.629 -23.203 -15.828 1 96.5 108 GLU B N 1
ATOM 2071 C CA . GLU B 1 108 ? 4.105 -21.906 -15.367 1 96.5 108 GLU B CA 1
ATOM 2072 C C . GLU B 1 108 ? 3.355 -21.453 -14.109 1 96.5 108 GLU B C 1
ATOM 2074 O O . GLU B 1 108 ? 3.947 -20.859 -13.203 1 96.5 108 GLU B O 1
ATOM 2079 N N . LYS B 1 109 ? 2.119 -21.719 -14.148 1 97.12 109 LYS B N 1
ATOM 2080 C CA . LYS B 1 109 ? 1.317 -21.375 -12.977 1 97.12 109 LYS B CA 1
ATOM 2081 C C . LYS B 1 109 ? 1.809 -22.125 -11.742 1 97.12 109 LYS B C 1
ATOM 2083 O O . LYS B 1 109 ? 1.936 -21.531 -10.664 1 97.12 109 LYS B O 1
ATOM 2088 N N . VAL B 1 110 ? 2.074 -23.359 -11.906 1 95.81 110 VAL B N 1
ATOM 2089 C CA . VAL B 1 110 ? 2.535 -24.172 -10.789 1 95.81 110 VAL B CA 1
ATOM 2090 C C . VAL B 1 110 ? 3.865 -23.641 -10.266 1 95.81 110 VAL B C 1
ATOM 2092 O O . VAL B 1 110 ? 4.062 -23.516 -9.055 1 95.81 110 VAL B O 1
ATOM 2095 N N . LYS B 1 111 ? 4.762 -23.328 -11.188 1 95.69 111 LYS B N 1
ATOM 2096 C CA . LYS B 1 111 ? 6.047 -22.75 -10.789 1 95.69 111 LYS B CA 1
ATOM 2097 C C . LYS B 1 111 ? 5.855 -21.469 -9.992 1 95.69 111 LYS B C 1
ATOM 2099 O O . LYS B 1 111 ? 6.539 -21.25 -8.984 1 95.69 111 LYS B O 1
ATOM 2104 N N . ALA B 1 112 ? 4.992 -20.625 -10.422 1 96.75 112 ALA B N 1
ATOM 2105 C CA . ALA B 1 112 ? 4.699 -19.375 -9.734 1 96.75 112 ALA B CA 1
ATOM 2106 C C . ALA B 1 112 ? 4.113 -19.625 -8.352 1 96.75 112 ALA B C 1
ATOM 2108 O O . ALA B 1 112 ? 4.5 -18.969 -7.375 1 96.75 112 ALA B O 1
ATOM 2109 N N . LEU B 1 113 ? 3.186 -20.562 -8.273 1 95.5 113 LEU B N 1
ATOM 2110 C CA . LEU B 1 113 ? 2.6 -20.922 -6.984 1 95.5 113 LEU B CA 1
ATOM 2111 C C . LEU B 1 113 ? 3.668 -21.438 -6.031 1 95.5 113 LEU B C 1
ATOM 2113 O O . LEU B 1 113 ? 3.646 -21.125 -4.84 1 95.5 113 LEU B O 1
ATOM 2117 N N . ASP B 1 114 ? 4.578 -22.203 -6.57 1 94.94 114 ASP B N 1
ATOM 2118 C CA . ASP B 1 114 ? 5.684 -22.703 -5.758 1 94.94 114 ASP B CA 1
ATOM 2119 C C . ASP B 1 114 ? 6.508 -21.547 -5.188 1 94.94 114 ASP B C 1
ATOM 2121 O O . ASP B 1 114 ? 6.91 -21.578 -4.023 1 94.94 114 ASP B O 1
ATOM 2125 N N . ILE B 1 115 ? 6.766 -20.562 -6.008 1 96.19 115 ILE B N 1
ATOM 2126 C CA . ILE B 1 115 ? 7.543 -19.391 -5.582 1 96.19 115 ILE B CA 1
ATOM 2127 C C . ILE B 1 115 ? 6.812 -18.672 -4.457 1 96.19 115 ILE B C 1
ATOM 2129 O O . ILE B 1 115 ? 7.422 -18.281 -3.457 1 96.19 115 ILE B O 1
ATOM 2133 N N . ILE B 1 116 ? 5.512 -18.484 -4.574 1 95.69 116 ILE B N 1
ATOM 2134 C CA . ILE B 1 116 ? 4.695 -17.828 -3.555 1 95.69 116 ILE B CA 1
ATOM 2135 C C . ILE B 1 116 ? 4.695 -18.672 -2.279 1 95.69 116 ILE B C 1
ATOM 2137 O O . ILE B 1 116 ? 4.938 -18.156 -1.187 1 95.69 116 ILE B O 1
ATOM 2141 N N . MET B 1 117 ? 4.504 -19.969 -2.449 1 93.5 117 MET B N 1
ATOM 2142 C CA . MET B 1 117 ? 4.414 -20.859 -1.295 1 93.5 117 MET B CA 1
ATOM 2143 C C . MET B 1 117 ? 5.762 -20.953 -0.584 1 93.5 117 MET B C 1
ATOM 2145 O O . MET B 1 117 ? 5.812 -21.078 0.642 1 93.5 117 MET B O 1
ATOM 2149 N N . GLU B 1 118 ? 6.805 -20.984 -1.357 1 92.94 118 GLU B N 1
ATOM 2150 C CA . GLU B 1 118 ? 8.133 -21.047 -0.76 1 92.94 118 GLU B CA 1
ATOM 2151 C C . GLU B 1 118 ? 8.359 -19.859 0.184 1 92.94 118 GLU B C 1
ATOM 2153 O O . GLU B 1 118 ? 8.945 -20.016 1.257 1 92.94 118 GLU B O 1
ATOM 2158 N N . LYS B 1 119 ? 7.891 -18.75 -0.177 1 93.19 119 LYS B N 1
ATOM 2159 C CA . LYS B 1 119 ? 8.055 -17.547 0.631 1 93.19 119 LYS B CA 1
ATOM 2160 C C . LYS B 1 119 ? 7.348 -17.688 1.974 1 93.19 119 LYS B C 1
ATOM 2162 O O . LYS B 1 119 ? 7.891 -17.297 3.012 1 93.19 119 LYS B O 1
ATOM 2167 N N . TYR B 1 120 ? 6.211 -18.219 1.963 1 92.44 120 TYR B N 1
ATOM 2168 C CA . TYR B 1 120 ? 5.379 -18.172 3.16 1 92.44 120 TYR B CA 1
ATOM 2169 C C . TYR B 1 120 ? 5.492 -19.469 3.945 1 92.44 120 TYR B C 1
ATOM 2171 O O . TYR B 1 120 ? 5.457 -19.469 5.18 1 92.44 120 TYR B O 1
ATOM 2179 N N . ALA B 1 121 ? 5.586 -20.547 3.291 1 86.94 121 ALA B N 1
ATOM 2180 C CA . ALA B 1 121 ? 5.59 -21.859 3.957 1 86.94 121 ALA B CA 1
ATOM 2181 C C . ALA B 1 121 ? 7.012 -22.375 4.125 1 86.94 121 ALA B C 1
ATOM 2183 O O . ALA B 1 121 ? 7.254 -23.297 4.91 1 86.94 121 ALA B O 1
ATOM 2184 N N . GLY B 1 122 ? 8.008 -21.797 3.4 1 81.81 122 GLY B N 1
ATOM 2185 C CA . GLY B 1 122 ? 9.391 -22.25 3.477 1 81.81 122 GLY B CA 1
ATOM 2186 C C . GLY B 1 122 ? 9.617 -23.578 2.768 1 81.81 122 GLY B C 1
ATOM 2187 O O . GLY B 1 122 ? 10.672 -24.203 2.932 1 81.81 122 GLY B O 1
ATOM 2188 N N . LYS B 1 123 ? 8.594 -24.125 2.084 1 74.31 123 LYS B N 1
ATOM 2189 C CA . LYS B 1 123 ? 8.734 -25.375 1.364 1 74.31 123 LYS B CA 1
ATOM 2190 C C . LYS B 1 123 ? 8.656 -25.172 -0.144 1 74.31 123 LYS B C 1
ATOM 2192 O O . LYS B 1 123 ? 7.891 -24.312 -0.616 1 74.31 123 LYS B O 1
ATOM 2197 N N . GLU B 1 124 ? 9.445 -25.812 -0.875 1 66.88 124 GLU B N 1
ATOM 2198 C CA . GLU B 1 124 ? 9.617 -25.516 -2.293 1 66.88 124 GLU B CA 1
ATOM 2199 C C . GLU B 1 124 ? 8.578 -26.234 -3.143 1 66.88 124 GLU B C 1
ATOM 2201 O O . GLU B 1 124 ? 8.172 -25.734 -4.191 1 66.88 124 GLU B O 1
ATOM 2206 N N . LYS B 1 125 ? 8.219 -27.344 -2.842 1 74.44 125 LYS B N 1
ATOM 2207 C CA . LYS B 1 125 ? 7.398 -28.062 -3.809 1 74.44 125 LYS B CA 1
ATOM 2208 C C . LYS B 1 125 ? 6.137 -28.609 -3.156 1 74.44 125 LYS B C 1
ATOM 2210 O O . LYS B 1 125 ? 6.203 -29.281 -2.123 1 74.44 125 LYS B O 1
ATOM 2215 N N . PHE B 1 126 ? 5.055 -28.047 -3.916 1 80.44 126 PHE B N 1
ATOM 2216 C CA . PHE B 1 126 ? 3.76 -28.531 -3.457 1 80.44 126 PHE B CA 1
ATOM 2217 C C . PHE B 1 126 ? 2.975 -29.156 -4.609 1 80.44 126 PHE B C 1
ATOM 2219 O O . PHE B 1 126 ? 3.318 -28.953 -5.777 1 80.44 126 PHE B O 1
ATOM 2226 N N . GLN B 1 127 ? 2.117 -30.016 -4.223 1 86.75 127 GLN B N 1
ATOM 2227 C CA . GLN B 1 127 ? 1.157 -30.531 -5.191 1 86.75 127 GLN B CA 1
ATOM 2228 C C . GLN B 1 127 ? -0.146 -29.734 -5.145 1 86.75 127 GLN B C 1
ATOM 2230 O O . GLN B 1 127 ? -0.685 -29.484 -4.066 1 86.75 127 GLN B O 1
ATOM 2235 N N . TYR B 1 128 ? -0.505 -29.297 -6.379 1 91 128 TYR B N 1
ATOM 2236 C CA . TYR B 1 128 ? -1.758 -28.562 -6.508 1 91 128 TYR B CA 1
ATOM 2237 C C . TYR B 1 128 ? -2.773 -29.359 -7.32 1 91 128 TYR B C 1
ATOM 2239 O O . TYR B 1 128 ? -2.439 -29.906 -8.367 1 91 128 TYR B O 1
ATOM 2247 N N . PRO B 1 129 ? -4.008 -29.438 -6.828 1 91.44 129 PRO B N 1
ATOM 2248 C CA . PRO B 1 129 ? -5.031 -30.031 -7.691 1 91.44 129 PRO B CA 1
ATOM 2249 C C . PRO B 1 129 ? -5.137 -29.344 -9.047 1 91.44 129 PRO B C 1
ATOM 2251 O O . PRO B 1 129 ? -5.117 -28.109 -9.117 1 91.44 129 PRO B O 1
ATOM 2254 N N . GLU B 1 130 ? -5.289 -30.141 -10.07 1 92.19 130 GLU B N 1
ATOM 2255 C CA . GLU B 1 130 ? -5.336 -29.625 -11.43 1 92.19 130 GLU B CA 1
ATOM 2256 C C . GLU B 1 130 ? -6.469 -28.609 -11.594 1 92.19 130 GLU B C 1
ATOM 2258 O O . GLU B 1 130 ? -6.293 -27.562 -12.234 1 92.19 130 GLU B O 1
ATOM 2263 N N . ALA B 1 131 ? -7.574 -28.875 -11.047 1 92.06 131 ALA B N 1
ATOM 2264 C CA . ALA B 1 131 ? -8.75 -28.016 -11.156 1 92.06 131 ALA B CA 1
ATOM 2265 C C . ALA B 1 131 ? -8.477 -26.641 -10.562 1 92.06 131 ALA B C 1
ATOM 2267 O O . ALA B 1 131 ? -8.945 -25.625 -11.086 1 92.06 131 ALA B O 1
ATOM 2268 N N . MET B 1 132 ? -7.699 -26.625 -9.531 1 91.12 132 MET B N 1
ATOM 2269 C CA . MET B 1 132 ? -7.371 -25.375 -8.875 1 91.12 132 MET B CA 1
ATOM 2270 C C . MET B 1 132 ? -6.395 -24.547 -9.711 1 91.12 132 MET B C 1
ATOM 2272 O O . MET B 1 132 ? -6.566 -23.344 -9.875 1 91.12 132 MET B O 1
ATOM 2276 N N . VAL B 1 133 ? -5.402 -25.234 -10.25 1 94.44 133 VAL B N 1
ATOM 2277 C CA . VAL B 1 133 ? -4.406 -24.562 -11.086 1 94.44 133 VAL B CA 1
ATOM 2278 C C . VAL B 1 133 ? -5.082 -23.953 -12.312 1 94.44 133 VAL B C 1
ATOM 2280 O O . VAL B 1 133 ? -4.762 -22.844 -12.711 1 94.44 133 VAL B O 1
ATOM 2283 N N . GLU B 1 134 ? -6.047 -24.688 -12.828 1 93.19 134 GLU B N 1
ATOM 2284 C CA . GLU B 1 134 ? -6.762 -24.219 -14.008 1 93.19 134 GLU B CA 1
ATOM 2285 C C . GLU B 1 134 ? -7.594 -22.969 -13.711 1 93.19 134 GLU B C 1
ATOM 2287 O O . GLU B 1 134 ? -7.711 -22.078 -14.547 1 93.19 134 GLU B O 1
ATOM 2292 N N . ARG B 1 135 ? -8.047 -22.844 -12.562 1 93.75 135 ARG B N 1
ATOM 2293 C CA . ARG B 1 135 ? -9.023 -21.812 -12.227 1 93.75 135 ARG B CA 1
ATOM 2294 C C . ARG B 1 135 ? -8.336 -20.562 -11.703 1 93.75 135 ARG B C 1
ATOM 2296 O O . ARG B 1 135 ? -8.852 -19.453 -11.852 1 93.75 135 ARG B O 1
ATOM 2303 N N . VAL B 1 136 ? -7.199 -20.719 -11.125 1 95.56 136 VAL B N 1
ATOM 2304 C CA . VAL B 1 136 ? -6.531 -19.594 -10.477 1 95.56 136 VAL B CA 1
ATOM 2305 C C . VAL B 1 136 ? -5.879 -18.703 -11.523 1 95.56 136 VAL B C 1
ATOM 2307 O O . VAL B 1 136 ? -5.367 -19.188 -12.531 1 95.56 136 VAL B O 1
ATOM 2310 N N . ALA B 1 137 ? -5.938 -17.438 -11.383 1 97.5 137 ALA B N 1
ATOM 2311 C CA . ALA B 1 137 ? -5.188 -16.5 -12.203 1 97.5 137 ALA B CA 1
ATOM 2312 C C . ALA B 1 137 ? -3.832 -16.188 -11.578 1 97.5 137 ALA B C 1
ATOM 2314 O O . ALA B 1 137 ? -3.748 -15.891 -10.383 1 97.5 137 ALA B O 1
ATOM 2315 N N . ILE B 1 138 ? -2.828 -16.328 -12.367 1 98.38 138 ILE B N 1
ATOM 2316 C CA . ILE B 1 138 ? -1.493 -15.938 -11.93 1 98.38 138 ILE B CA 1
ATOM 2317 C C . ILE B 1 138 ? -1.041 -14.695 -12.695 1 98.38 138 ILE B C 1
ATOM 2319 O O . ILE B 1 138 ? -1.028 -14.695 -13.93 1 98.38 138 ILE B O 1
ATOM 2323 N N . ILE B 1 139 ? -0.683 -13.672 -11.945 1 98.75 139 ILE B N 1
ATOM 2324 C CA . ILE B 1 139 ? -0.176 -12.414 -12.492 1 98.75 139 ILE B CA 1
ATOM 2325 C C . ILE B 1 139 ? 1.337 -12.344 -12.305 1 98.75 139 ILE B C 1
ATOM 2327 O O . ILE B 1 139 ? 1.834 -12.477 -11.18 1 98.75 139 ILE B O 1
ATOM 2331 N N . LYS B 1 140 ? 2.023 -12.258 -13.336 1 98.81 140 LYS B N 1
ATOM 2332 C CA . LYS B 1 140 ? 3.461 -12.008 -13.312 1 98.81 140 LYS B CA 1
ATOM 2333 C C . LYS B 1 140 ? 3.77 -10.547 -13.602 1 98.81 140 LYS B C 1
ATOM 2335 O O . LYS B 1 140 ? 3.359 -10.016 -14.633 1 98.81 140 LYS B O 1
ATOM 2340 N N . VAL B 1 141 ? 4.406 -9.867 -12.734 1 98.88 141 VAL B N 1
ATOM 2341 C CA . VAL B 1 141 ? 4.84 -8.492 -12.945 1 98.88 141 VAL B CA 1
ATOM 2342 C C . VAL B 1 141 ? 6.336 -8.461 -13.242 1 98.88 141 VAL B C 1
ATOM 2344 O O . VAL B 1 141 ? 7.156 -8.758 -12.375 1 98.88 141 VAL B O 1
ATOM 2347 N N . GLU B 1 142 ? 6.648 -8.117 -14.438 1 98.88 142 GLU B N 1
ATOM 2348 C CA . GLU B 1 142 ? 8.047 -7.891 -14.789 1 98.88 142 GLU B CA 1
ATOM 2349 C C . GLU B 1 142 ? 8.516 -6.512 -14.336 1 98.88 142 GLU B C 1
ATOM 2351 O O . GLU B 1 142 ? 8.055 -5.492 -14.852 1 98.88 142 GLU B O 1
ATOM 2356 N N . ILE B 1 143 ? 9.5 -6.496 -13.445 1 98.69 143 ILE B N 1
ATOM 2357 C CA . ILE B 1 143 ? 9.93 -5.25 -12.82 1 98.69 143 ILE B CA 1
ATOM 2358 C C . ILE B 1 143 ? 10.766 -4.438 -13.812 1 98.69 143 ILE B C 1
ATOM 2360 O O . ILE B 1 143 ? 11.695 -4.965 -14.43 1 98.69 143 ILE B O 1
ATOM 2364 N N . GLN B 1 144 ? 10.398 -3.215 -13.914 1 98.5 144 GLN B N 1
ATOM 2365 C CA . GLN B 1 144 ? 11.148 -2.299 -14.766 1 98.5 144 GLN B CA 1
ATOM 2366 C C . GLN B 1 144 ? 11.969 -1.312 -13.938 1 98.5 144 GLN B C 1
ATOM 2368 O O . GLN B 1 144 ? 13.039 -0.869 -14.359 1 98.5 144 GLN B O 1
ATOM 2373 N N . GLU B 1 145 ? 11.469 -0.854 -12.82 1 97.69 145 GLU B N 1
ATOM 2374 C CA . GLU B 1 145 ? 12.109 0.03 -11.852 1 97.69 145 GLU B CA 1
ATOM 2375 C C . GLU B 1 145 ? 11.867 -0.446 -10.422 1 97.69 145 GLU B C 1
ATOM 2377 O O . GLU B 1 145 ? 10.766 -0.905 -10.094 1 97.69 145 GLU B O 1
ATOM 2382 N N . ILE B 1 146 ? 12.922 -0.384 -9.625 1 97.12 146 ILE B N 1
ATOM 2383 C CA . ILE B 1 146 ? 12.766 -0.748 -8.219 1 97.12 146 ILE B CA 1
ATOM 2384 C C . ILE B 1 146 ? 13.773 0.024 -7.371 1 97.12 146 ILE B C 1
ATOM 2386 O O . ILE B 1 146 ? 14.914 0.243 -7.797 1 97.12 146 ILE B O 1
ATOM 2390 N N . ALA B 1 147 ? 13.336 0.494 -6.246 1 95.88 147 ALA B N 1
ATOM 2391 C CA . ALA B 1 147 ? 14.203 1.232 -5.324 1 95.88 147 ALA B CA 1
ATOM 2392 C C . ALA B 1 147 ? 13.922 0.839 -3.879 1 95.88 147 ALA B C 1
ATOM 2394 O O . ALA B 1 147 ? 12.773 0.559 -3.516 1 95.88 147 ALA B O 1
ATOM 2395 N N . ALA B 1 148 ? 14.938 0.776 -3.172 1 95.69 148 ALA B N 1
ATOM 2396 C CA . ALA B 1 148 ? 14.82 0.563 -1.732 1 95.69 148 ALA B CA 1
ATOM 2397 C C . ALA B 1 148 ?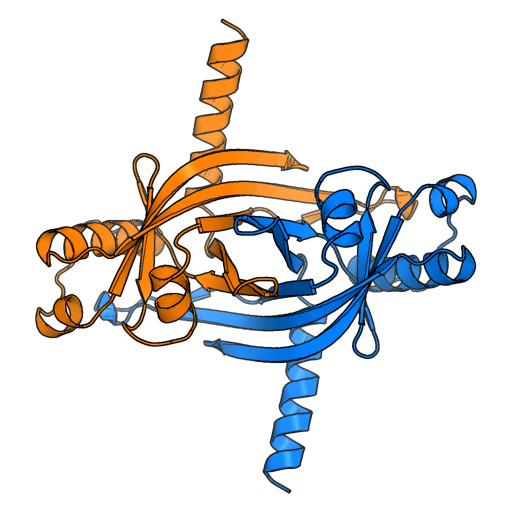 15.023 1.866 -0.966 1 95.69 148 ALA B C 1
ATOM 2399 O O . ALA B 1 148 ? 15.828 2.711 -1.374 1 95.69 148 ALA B O 1
ATOM 2400 N N . LYS B 1 149 ? 14.25 2.033 0.099 1 91.38 149 LYS B N 1
ATOM 2401 C CA . LYS B 1 149 ? 14.406 3.174 0.996 1 91.38 149 LYS B CA 1
ATOM 2402 C C . LYS B 1 149 ? 14.484 2.723 2.451 1 91.38 149 LYS B C 1
ATOM 2404 O O . LYS B 1 149 ? 13.789 1.782 2.852 1 91.38 149 LYS B O 1
ATOM 2409 N N . GLN B 1 150 ? 15.438 3.299 3.084 1 87.19 150 GLN B N 1
ATOM 2410 C CA . GLN B 1 150 ? 15.523 3.137 4.531 1 87.19 150 GLN B CA 1
ATOM 2411 C C . GLN B 1 150 ? 15.391 4.48 5.246 1 87.19 150 GLN B C 1
ATOM 2413 O O . GLN B 1 150 ? 15.984 5.473 4.824 1 87.19 150 GLN B O 1
ATOM 2418 N N . ALA B 1 151 ? 14.453 4.547 6.203 1 78.62 151 ALA B N 1
ATOM 2419 C CA . ALA B 1 151 ? 14.344 5.77 6.996 1 78.62 151 ALA B CA 1
ATOM 2420 C C . ALA B 1 151 ? 14.625 5.496 8.469 1 78.62 151 ALA B C 1
ATOM 2422 O O . ALA B 1 151 ? 14.43 4.375 8.953 1 78.62 151 ALA B O 1
#

Solvent-accessible surface area (backbone atoms only — not comparable to full-atom values): 15972 Å² total; per-residue (Å²): 109,73,62,57,50,50,50,50,53,45,51,53,49,42,50,52,48,62,66,66,28,78,52,36,35,38,16,31,27,59,63,71,39,25,38,53,49,77,35,63,56,17,77,55,94,66,29,39,33,35,73,42,67,69,66,54,69,69,50,58,37,44,74,76,40,33,37,34,8,32,38,35,58,39,76,75,41,80,38,83,51,93,48,72,90,60,43,49,57,32,33,39,34,38,37,34,34,28,42,50,44,73,58,84,49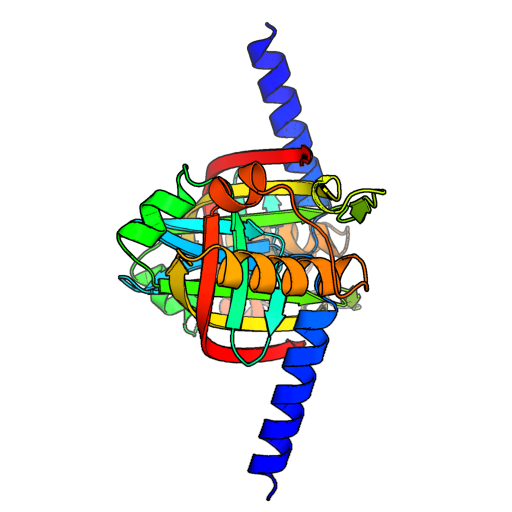,63,69,59,3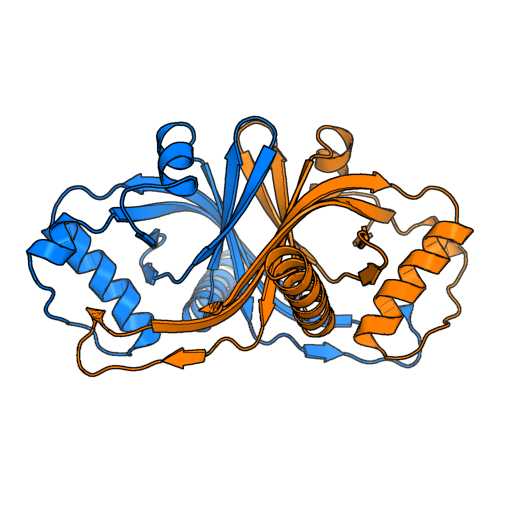9,49,54,45,49,24,46,28,40,24,65,74,70,71,47,68,80,78,85,71,60,67,71,56,57,70,54,46,31,34,39,38,28,45,58,75,45,75,47,68,48,76,80,110,73,61,58,50,51,48,50,51,45,51,53,49,43,50,52,47,62,66,66,29,76,50,35,35,38,16,30,28,59,64,72,39,24,40,54,50,77,36,62,56,18,77,57,94,64,29,40,33,35,72,41,66,70,66,54,68,70,50,58,37,43,74,77,40,34,36,34,9,31,37,34,57,39,76,74,40,82,39,83,51,94,48,72,90,61,44,49,56,31,32,39,33,37,37,36,33,26,42,50,44,75,57,84,48,63,69,58,40,50,53,46,50,25,46,28,40,26,65,76,71,72,47,67,80,75,85,71,59,66,72,54,57,71,54,47,30,34,41,39,28,46,57,75,45,75,46,67,48,76,80

Sequence (302 aa):
MRRKDRELKEASEIKAILDKAMILRIALCDEERPYIVPMNFGYKEGNIYLHSAPVGRKINLLRTNNNVAFEADVDVEIVKADKPCNWSMKYRSVTGFGKATFLGNDQEKVKALDIIMEKYAGKEKFQYPEAMVERVAIIKVEIQEIAAKQAMRRKDRELKEASEIKAILDKAMILRIALCDEERPYIVPMNFGYKEGNIYLHSAPVGRKINLLRTNNNVAFEADVDVEIVKADKPCNWSMKYRSVTGFGKATFLGNDQEKVKALDIIMEKYAGKEKFQYPEAMVERVAIIKVEIQEIAAKQA

InterPro domains:
  IPR012349 FMN-binding split barrel [G3DSA:2.30.110.10] (1-151)
  IPR024747 Pyridoxamine 5'-phosphate oxidase-related [PF12900] (11-149)

Organism: NCBI:txid312168

Nearest PDB structures (foldseek):
  2fg9-assembly1_A  TM=9.108E-01  e=6.419E-15  Bacteroides thetaiotaomicron VPI-5482
  2fur-assembly1_B  TM=8.960E-01  e=3.477E-11  Thermoplasma acidophilum
  2hti-assembly1_A-2  TM=8.963E-01  e=5.251E-11  Halalkalibacterium halodurans
  4ybn-assembly1_B  TM=8.974E-01  e=5.219E-10  Mycolicibacterium smegmatis MC2 155
  3db0-assembly1_B  TM=8.017E-01  e=1.045E-07  Listeria innocua

Radius of gyration: 20.1 Å; Cα contacts (8 Å, |Δi|>4): 630; chains: 2; bounding box: 66×59×43 Å

pLDDT: mean 92.87, std 9.0, range [45.94, 98.94]

Foldseek 3Di:
DVVVVVVVVFVVLVVVQLLPFQWKKKWADPPPDIDIDIFQWFDDDQKIKGKDFCDDDVNVRCVVPQKMKMKTKDDWDWDDDPDPVPTDIWIKMKIFIFGKDKDQDLVVLLQRVQRRCCSPVVDRDDDDDPVCSNRMIMIMTRTDTMGMDTD/DVVVVVVVVFVVLVVVQLLPFQWKKKWADPPPDIDIDIFQWFDDDQKIKGKDFCDDDVNVRCVVPQKMKMKTKDDWDWDDDPDPVPTDIWIKMKIFIFGKDKDQDLVVLLQRVQRRCCSPVVDRDDDDDPVVSNRMIMIMTRTDTMGMDTD